Protein AF-0000000080018444 (afdb_homodimer)

Organism: NCBI:txid2019572

Radius of gyration: 19.91 Å; Cα contacts (8 Å, |Δi|>4): 421; chains: 2; bounding box: 46×52×45 Å

Sequence (368 aa):
MPLETLAFLSTLEQRVGLTDEDKATLKSQADWGLQVAPEMADHFYAYLGRDAEMSAILHDGNGRIHRLRETFIQWFHEMFTGMDDWGQAYADRRWKIGLVHVRIGIGPQHVVPAMATVIHEVEKRIQVDGQNQALKEALSRICMIDLAFIEQAYVEVSSDAVLRETGWTQGLFRRLIATGARSMMPLETLAFLSTLEQRVGLTDEDKATLKSQADWGLQVAPEMADHFYAYLGRDAEMSAILHDGNGRIHRLRETFIQWFHEMFTGMDDWGQAYADRRWKIGLVHVRIGIGPQHVVPAMATVIHEVEKRIQVDGQNQALKEALSRICMIDLAFIEQAYVEVSSDAVLRETGWTQGLFRRLIATGARSM

Secondary structure (DSSP, 8-state):
----HHHHHHHHHHHHT--HHHHHHHHHTHHHHHHHHHHHHHHHHHHHHHSHHHHHHHTSSTTHHHHHHHHHHHHHHHHHHHHHHTSHHHHHHHHHHHHHHHHHT--HHHHHHHHHHHHHHHHHHHHHHT--HHHHHHHHHHHHHHHHHHHHHHHHHHHHHHHHHH---HHHHHHHHHHHHHH-/----HHHHHHHHHHHHT--HHHHHHHHHTHHHHHHHHHHHHHHHHHHHHHSHHHHHHHTSSTTHHHHHHHHHHHHHHHHHHHHHHTSHHHHHHHHHHHHHHHHHT--HHHHHHHHHHHHHHHHHHHHHHT--HHHHHHHHHHHHHHHHHHHHHHHHHHHHHHHHHH---HHHHHHHHHHHHHH-

pLDDT: mean 93.71, std 7.76, range [51.78, 98.75]

Nearest PDB structures (foldseek):
  8h17-assembly1_A  TM=9.914E-01  e=5.898E-16  Thermosynechococcus vestitus BP-1
  1cqx-assembly1_A  TM=7.475E-01  e=1.022E-02  Cupriavidus necator
  3ozu-assembly1_A  TM=7.491E-01  e=1.179E-02  Cupriavidus necator H16
  3tm9-assembly1_A-2  TM=7.451E-01  e=1.646E-02  Vitreoscilla stercoraria
  4g1b-assembly2_B  TM=7.115E-01  e=1.360E-02  Saccharomyces cerevisiae YJM789

Foldseek 3Di:
DPPQLQVLLVVLCVVLVQDPVLLVLLQVCLVVQLVCQLVLLVQLVVVLCVDPVSVCVQPPDPPSSVVVSVVSSVVRSCLSNCVVSVGRVSSVVLLVVLLVCLVVVPAPVRLVVSLVSSLVVVVVVCVVVVHDPSNSSSSVSSSVSSVCSNHVSNVVVVLVVCCVVPVDDSVVVVVVVVVVVVVD/DPDQLQVLLVVLCVVLVQDPVLLVLLQVCLVVQLVCQLVLLVQLVVVLCVDPVSVCVQPPDPPSSVVVSVVSSVVRSCLSNCVVSVGRVSSVVLLVVLLVCLVSVPAPVRLVVSLVSSLVVVVVVCVVVVHDPSNSSSSVSSSVSSVCSNHVSNVVVVQVVCCVVPVDDSVVVVVVVVVVVVVD

Solvent-accessible surface area (backbone atoms only — not comparable to full-atom values): 18916 Å² total; per-residue (Å²): 129,79,80,56,41,47,62,50,47,53,51,42,30,64,60,49,62,59,44,72,66,34,49,50,46,30,43,74,41,31,66,60,44,51,67,45,21,62,59,52,36,52,53,49,52,52,55,40,53,72,34,71,73,50,31,52,60,51,59,64,51,89,66,42,54,61,57,48,43,52,50,44,30,51,55,55,31,36,70,21,55,23,81,59,72,65,30,59,68,36,25,46,50,45,44,50,53,8,29,53,32,45,41,72,65,59,48,38,75,54,49,43,30,50,51,51,50,51,53,50,54,51,47,52,50,35,60,74,70,64,55,56,70,66,47,51,52,35,49,50,38,54,49,45,46,51,49,23,35,33,52,35,31,46,56,51,29,46,51,51,30,49,30,69,72,68,66,52,51,68,68,56,52,50,53,44,33,23,51,32,29,72,73,103,128,82,80,56,41,46,64,51,47,50,51,41,30,62,62,51,61,58,44,73,65,35,50,50,46,31,43,74,40,30,67,61,42,50,68,47,23,62,58,52,36,52,55,48,51,52,53,40,55,74,34,72,71,49,30,54,61,53,59,65,52,89,66,44,55,61,55,48,42,53,49,44,31,51,54,57,30,37,71,23,56,22,81,60,70,64,31,59,68,35,26,47,50,44,45,51,54,9,30,52,32,46,40,73,66,58,47,39,75,54,50,43,30,50,50,52,50,49,52,50,55,50,46,52,50,34,59,76,72,65,52,58,71,66,47,49,53,36,51,51,37,54,49,43,47,51,49,22,36,34,53,34,31,46,56,52,30,46,49,51,30,49,30,71,74,67,68,53,51,70,68,56,52,50,51,44,32,23,51,31,30,71,72,103

InterPro domains:
  IPR009050 Globin-like superfamily [SSF46458] (14-148)
  IPR012292 Globin/Protoglobin [G3DSA:1.10.490.10] (9-162)
  IPR044398 Globin-sensor domain [PF11563] (14-156)

Structure (mmCIF, N/CA/C/O backbone):
data_AF-0000000080018444-model_v1
#
loop_
_entity.id
_entity.type
_entity.pdbx_description
1 polymer 'Globin-sensor domain-containing protein'
#
loop_
_atom_site.group_PDB
_atom_site.id
_atom_site.type_symbol
_atom_site.label_atom_id
_atom_site.label_alt_id
_atom_site.label_comp_id
_atom_site.label_asym_id
_atom_site.label_entity_id
_atom_site.label_seq_id
_atom_site.pdbx_PDB_ins_code
_atom_site.Cartn_x
_atom_site.Cartn_y
_atom_site.Cartn_z
_atom_site.occupancy
_atom_site.B_iso_or_equiv
_atom_site.auth_seq_id
_atom_site.auth_comp_id
_atom_site.auth_asym_id
_atom_site.auth_atom_id
_atom_site.pdbx_PDB_model_num
ATOM 1 N N . MET A 1 1 ? -4.16 23 -3.443 1 51.78 1 MET A N 1
ATOM 2 C CA . MET A 1 1 ? -5.5 22.672 -3.932 1 51.78 1 MET A CA 1
ATOM 3 C C . MET A 1 1 ? -5.906 21.266 -3.5 1 51.78 1 MET A C 1
ATOM 5 O O . MET A 1 1 ? -5.066 20.359 -3.428 1 51.78 1 MET A O 1
ATOM 9 N N . PRO A 1 2 ? -7.094 21.156 -3.018 1 66.31 2 PRO A N 1
ATOM 10 C CA . PRO A 1 2 ? -7.613 19.844 -2.637 1 66.31 2 PRO A CA 1
ATOM 11 C C . PRO A 1 2 ? -7.531 18.828 -3.771 1 66.31 2 PRO A C 1
ATOM 13 O O . PRO A 1 2 ? -7.648 19.188 -4.945 1 66.31 2 PRO A O 1
ATOM 16 N N . LEU A 1 3 ? -6.969 17.75 -3.467 1 80.94 3 LEU A N 1
ATOM 17 C CA . LEU A 1 3 ? -6.906 16.672 -4.449 1 80.94 3 LEU A CA 1
ATOM 18 C C . LEU A 1 3 ? -8.281 16.422 -5.07 1 80.94 3 LEU A C 1
ATOM 20 O O . LEU A 1 3 ? -9.266 16.25 -4.348 1 80.94 3 LEU A O 1
ATOM 24 N N . GLU A 1 4 ? -8.367 16.656 -6.422 1 95.06 4 GLU A N 1
ATOM 25 C CA . GLU A 1 4 ? -9.562 16.234 -7.145 1 95.06 4 GLU A CA 1
ATOM 26 C C . GLU A 1 4 ? -9.625 14.719 -7.266 1 95.06 4 GLU A C 1
ATOM 28 O O . GLU A 1 4 ? -9.008 14.133 -8.156 1 95.06 4 GLU A O 1
ATOM 33 N N . THR A 1 5 ? -10.484 14.141 -6.488 1 97.75 5 THR A N 1
ATOM 34 C CA . THR A 1 5 ? -10.422 12.703 -6.25 1 97.75 5 THR A CA 1
ATOM 35 C C . THR A 1 5 ? -10.766 11.93 -7.52 1 97.75 5 THR A C 1
ATOM 37 O O . THR A 1 5 ? -10.156 10.898 -7.812 1 97.75 5 THR A O 1
ATOM 40 N N . LEU A 1 6 ? -11.789 12.391 -8.281 1 98.31 6 LEU A N 1
ATOM 41 C CA . LEU A 1 6 ? -12.172 11.688 -9.5 1 98.31 6 LEU A CA 1
ATOM 42 C C . LEU A 1 6 ? -11.062 11.766 -10.547 1 98.31 6 LEU A C 1
ATOM 44 O O . LEU A 1 6 ? -10.797 10.789 -11.25 1 98.31 6 LEU A O 1
ATOM 48 N N . ALA A 1 7 ? -10.445 12.93 -10.695 1 97.75 7 ALA A N 1
ATOM 49 C CA . ALA A 1 7 ? -9.328 13.086 -11.617 1 97.75 7 ALA A CA 1
ATOM 50 C C . ALA A 1 7 ? -8.156 12.203 -11.211 1 97.75 7 ALA A C 1
ATOM 52 O O . ALA A 1 7 ? -7.461 11.641 -12.062 1 97.75 7 ALA A O 1
ATOM 53 N N . PHE A 1 8 ? -7.941 12.102 -9.898 1 98 8 PHE A N 1
ATOM 54 C CA . PHE A 1 8 ? -6.883 11.25 -9.375 1 98 8 PHE A CA 1
ATOM 55 C C . PHE A 1 8 ? -7.156 9.789 -9.688 1 98 8 PHE A C 1
ATOM 57 O O . PHE A 1 8 ? -6.262 9.062 -10.125 1 98 8 PHE A O 1
ATOM 64 N N . LEU A 1 9 ? -8.367 9.391 -9.461 1 98.62 9 LEU A N 1
ATOM 65 C CA . LEU A 1 9 ? -8.766 8.023 -9.773 1 98.62 9 LEU A CA 1
ATOM 66 C C . LEU A 1 9 ? -8.539 7.727 -11.258 1 98.62 9 LEU A C 1
ATOM 68 O O . LEU A 1 9 ? -8 6.672 -11.602 1 98.62 9 LEU A O 1
ATOM 72 N N . SER A 1 10 ? -8.961 8.641 -12.109 1 97.88 10 SER A N 1
ATOM 73 C CA . SER A 1 10 ? -8.797 8.469 -13.547 1 97.88 10 SER A CA 1
ATOM 74 C C . SER A 1 10 ? -7.328 8.336 -13.93 1 97.88 10 SER A C 1
ATOM 76 O O . SER A 1 10 ? -6.969 7.504 -14.758 1 97.88 10 SER A O 1
ATOM 78 N N . THR A 1 11 ? -6.531 9.133 -13.312 1 97.19 11 THR A N 1
ATOM 79 C CA . THR A 1 11 ? -5.094 9.07 -13.547 1 97.19 11 THR A CA 1
ATOM 80 C C . THR A 1 11 ? -4.535 7.707 -13.141 1 97.19 11 THR A C 1
ATOM 82 O O . THR A 1 11 ? -3.754 7.102 -13.883 1 97.19 11 THR A O 1
ATOM 85 N N . LEU A 1 12 ? -4.922 7.242 -12.047 1 98.12 12 LEU A N 1
ATOM 86 C CA . LEU A 1 12 ? -4.438 5.957 -11.555 1 98.12 12 LEU A CA 1
ATOM 87 C C . LEU A 1 12 ? -4.93 4.812 -12.43 1 98.12 12 LEU A C 1
ATOM 89 O O . LEU A 1 12 ? -4.203 3.842 -12.656 1 98.12 12 LEU A O 1
ATOM 93 N N . GLU A 1 13 ? -6.254 4.891 -12.82 1 98.25 13 GLU A N 1
ATOM 94 C CA . GLU A 1 13 ? -6.785 3.867 -13.719 1 98.25 13 GLU A CA 1
ATOM 95 C C . GLU A 1 13 ? -5.941 3.75 -14.984 1 98.25 13 GLU A C 1
ATOM 97 O O . GLU A 1 13 ? -5.66 2.643 -15.445 1 98.25 13 GLU A O 1
ATOM 102 N N . GLN A 1 14 ? -5.566 4.871 -15.516 1 96.94 14 GLN A N 1
ATOM 103 C CA . GLN A 1 14 ? -4.727 4.887 -16.703 1 96.94 14 GLN A CA 1
ATOM 104 C C . GLN A 1 14 ? -3.346 4.309 -16.422 1 96.94 14 GLN A C 1
ATOM 106 O O . GLN A 1 14 ? -2.814 3.531 -17.219 1 96.94 14 GLN A O 1
ATOM 111 N N . ARG A 1 15 ? -2.811 4.598 -15.305 1 97.38 15 ARG A N 1
ATOM 112 C CA . ARG A 1 15 ? -1.443 4.195 -14.984 1 97.38 15 ARG A CA 1
ATOM 113 C C . ARG A 1 15 ? -1.37 2.707 -14.664 1 97.38 15 ARG A C 1
ATOM 115 O O . ARG A 1 15 ? -0.434 2.021 -15.078 1 97.38 15 ARG A O 1
ATOM 122 N N . VAL A 1 16 ? -2.332 2.238 -13.977 1 97.25 16 VAL A N 1
ATOM 123 C CA . VAL A 1 16 ? -2.273 0.83 -13.602 1 97.25 16 VAL A CA 1
ATOM 124 C C . VAL A 1 16 ? -2.826 -0.031 -14.734 1 97.25 16 VAL A C 1
ATOM 126 O O . VAL A 1 16 ? -2.611 -1.245 -14.758 1 97.25 16 VAL A O 1
ATOM 129 N N . GLY A 1 17 ? -3.623 0.586 -15.617 1 96.56 17 GLY A N 1
ATOM 130 C CA . GLY A 1 17 ? -4.219 -0.129 -16.734 1 96.56 17 GLY A CA 1
ATOM 131 C C . GLY A 1 17 ? -5.539 -0.793 -16.375 1 96.56 17 GLY A C 1
ATOM 132 O O . GLY A 1 17 ? -5.812 -1.912 -16.812 1 96.56 17 GLY A O 1
ATOM 133 N N . LEU A 1 18 ? -6.297 -0.21 -15.516 1 98 18 LEU A N 1
ATOM 134 C CA . LEU A 1 18 ? -7.641 -0.708 -15.25 1 98 18 LEU A CA 1
ATOM 135 C C . LEU A 1 18 ? -8.602 -0.294 -16.359 1 98 18 LEU A C 1
ATOM 137 O O . LEU A 1 18 ? -8.969 0.878 -16.469 1 98 18 LEU A O 1
ATOM 141 N N . THR A 1 19 ? -9.086 -1.179 -17.125 1 97.88 19 THR A N 1
ATOM 142 C CA . THR A 1 19 ? -9.891 -0.907 -18.297 1 97.88 19 THR A CA 1
ATOM 143 C C . THR A 1 19 ? -11.375 -1.147 -18.016 1 97.88 19 THR A C 1
ATOM 145 O O . THR A 1 19 ? -11.727 -1.646 -16.938 1 97.88 19 THR A O 1
ATOM 148 N N . ASP A 1 20 ? -12.18 -0.75 -19 1 98.06 20 ASP A N 1
ATOM 149 C CA . ASP A 1 20 ? -13.609 -1.034 -18.906 1 98.06 20 ASP A CA 1
ATOM 150 C C . ASP A 1 20 ? -13.867 -2.539 -18.875 1 98.06 20 ASP A C 1
ATOM 152 O O . ASP A 1 20 ? -14.805 -3.004 -18.234 1 98.06 20 ASP A O 1
ATOM 156 N N . GLU A 1 21 ? -13.047 -3.289 -19.531 1 98.19 21 GLU A N 1
ATOM 157 C CA . GLU A 1 21 ? -13.156 -4.746 -19.5 1 98.19 21 GLU A CA 1
ATOM 158 C C . GLU A 1 21 ? -12.859 -5.297 -18.109 1 98.19 21 GLU A C 1
ATOM 160 O O . GLU A 1 21 ? -13.516 -6.234 -17.656 1 98.19 21 GLU A O 1
ATOM 165 N N . ASP A 1 22 ? -11.859 -4.695 -17.453 1 98.31 22 ASP A N 1
ATOM 166 C CA . ASP A 1 22 ? -11.555 -5.074 -16.078 1 98.31 22 ASP A CA 1
ATOM 167 C C . ASP A 1 22 ? -12.742 -4.801 -15.156 1 98.31 22 ASP A C 1
ATOM 169 O O . ASP A 1 22 ? -13.102 -5.645 -14.328 1 98.31 22 ASP A O 1
ATOM 173 N N . LYS A 1 23 ? -13.289 -3.678 -15.336 1 98.56 23 LYS A N 1
ATOM 174 C CA . LYS A 1 23 ? -14.43 -3.281 -14.516 1 98.56 23 LYS A CA 1
ATOM 175 C C . LYS A 1 23 ? -15.617 -4.211 -14.742 1 98.56 23 LYS A C 1
ATOM 177 O O . LYS A 1 23 ? -16.312 -4.574 -13.789 1 98.56 23 LYS A O 1
ATOM 182 N N . ALA A 1 24 ? -15.812 -4.527 -15.992 1 98.44 24 ALA A N 1
ATOM 183 C CA . ALA A 1 24 ? -16.891 -5.461 -16.312 1 98.44 24 ALA A CA 1
ATOM 184 C C . ALA A 1 24 ? -16.641 -6.82 -15.664 1 98.44 24 ALA A C 1
ATOM 186 O O . ALA A 1 24 ? -17.578 -7.461 -15.188 1 98.44 24 ALA A O 1
ATOM 187 N N . THR A 1 25 ? -15.43 -7.27 -15.703 1 98.5 25 THR A N 1
ATOM 188 C CA . THR A 1 25 ? -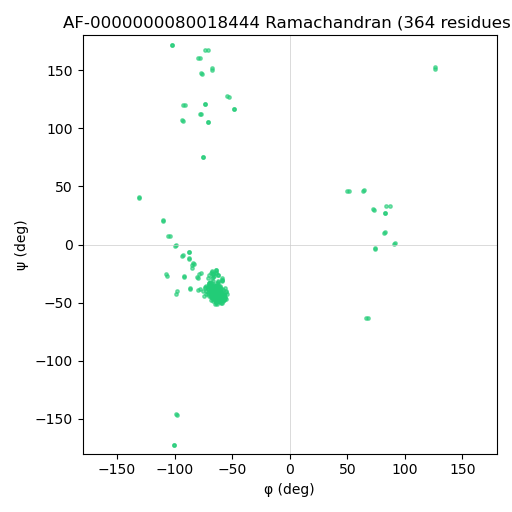15.062 -8.531 -15.07 1 98.5 25 THR A CA 1
ATOM 189 C C . THR A 1 25 ? -15.328 -8.477 -13.57 1 98.5 25 THR A C 1
ATOM 191 O O . THR A 1 25 ? -15.898 -9.414 -13.008 1 98.5 25 THR A O 1
ATOM 194 N N 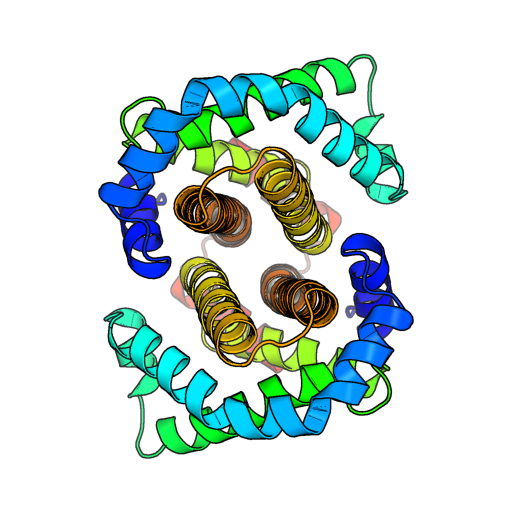. LEU A 1 26 ? -14.914 -7.422 -12.93 1 98.56 26 LEU A N 1
ATOM 195 C CA . LEU A 1 26 ? -15.164 -7.254 -11.508 1 98.56 26 LEU A CA 1
ATOM 196 C C . LEU A 1 26 ? -16.656 -7.301 -11.203 1 98.56 26 LEU A C 1
ATOM 198 O O . LEU A 1 26 ? -17.094 -8.047 -10.336 1 98.56 26 LEU A O 1
ATOM 202 N N . LYS A 1 27 ? -17.406 -6.551 -11.945 1 98.31 27 LYS A N 1
ATOM 203 C CA . LYS A 1 27 ? -18.844 -6.496 -11.727 1 98.31 27 LYS A CA 1
ATOM 204 C C . LYS A 1 27 ? -19.484 -7.875 -11.891 1 98.31 27 LYS A C 1
ATOM 206 O O . LYS A 1 27 ? -20.391 -8.242 -11.141 1 98.31 27 LYS A O 1
ATOM 211 N N . SER A 1 28 ? -19.062 -8.523 -12.875 1 98.19 28 SER A N 1
ATOM 212 C CA . SER A 1 28 ? -19.641 -9.836 -13.172 1 98.19 28 SER A CA 1
ATOM 213 C C . SER A 1 28 ? -19.359 -10.828 -12.039 1 98.19 28 SER A C 1
ATOM 215 O O . SER A 1 28 ? -20.047 -11.844 -11.914 1 98.19 28 SER A O 1
ATOM 217 N N . GLN A 1 29 ? -18.328 -10.555 -11.234 1 98.25 29 GLN A N 1
ATOM 218 C CA . GLN A 1 29 ? -17.953 -11.461 -10.156 1 98.25 29 GLN A CA 1
ATOM 219 C C . GLN A 1 29 ? -18.266 -10.852 -8.797 1 98.25 29 GLN A C 1
ATOM 221 O O . GLN A 1 29 ? -17.656 -11.219 -7.793 1 98.25 29 GLN A O 1
ATOM 226 N N . ALA A 1 30 ? -19.172 -9.859 -8.742 1 98.06 30 ALA A N 1
ATOM 227 C CA . ALA A 1 30 ? -19.5 -9.156 -7.508 1 98.06 30 ALA A CA 1
ATOM 228 C C . ALA A 1 30 ? -20.078 -10.109 -6.469 1 98.06 30 ALA A C 1
ATOM 230 O O . ALA A 1 30 ? -19.812 -9.969 -5.273 1 98.06 30 ALA A O 1
ATOM 231 N N . ASP A 1 31 ? -20.891 -11.062 -6.898 1 98.25 31 ASP A N 1
ATOM 232 C CA . ASP A 1 31 ? -21.484 -12.008 -5.965 1 98.25 31 ASP A CA 1
ATOM 233 C C . ASP A 1 31 ? -20.422 -12.906 -5.34 1 98.25 31 ASP A C 1
ATOM 235 O O . ASP A 1 31 ? -20.469 -13.188 -4.141 1 98.25 31 ASP A O 1
ATOM 239 N N . TRP A 1 32 ? -19.531 -13.359 -6.125 1 98.31 32 TRP A N 1
ATOM 240 C CA . TRP A 1 32 ? -18.406 -14.141 -5.613 1 98.31 32 TRP A CA 1
ATOM 241 C C . TRP A 1 32 ? -17.578 -13.328 -4.629 1 98.31 32 TRP A C 1
ATOM 243 O O . TRP A 1 32 ? -17.188 -13.828 -3.576 1 98.31 32 TRP A O 1
ATOM 253 N N . GLY A 1 33 ? -17.312 -12.094 -4.988 1 98.06 33 GLY A N 1
ATOM 254 C CA . GLY A 1 33 ? -16.578 -11.195 -4.105 1 98.06 33 GLY A CA 1
ATOM 255 C C . GLY A 1 33 ? -17.234 -11.039 -2.744 1 98.06 33 GLY A C 1
ATOM 256 O O . GLY A 1 33 ? -16.547 -11.039 -1.72 1 98.06 33 GLY A O 1
ATOM 257 N N . LEU A 1 34 ? -18.5 -10.867 -2.844 1 98.12 34 LEU A N 1
ATOM 258 C CA . LEU A 1 34 ? -19.25 -10.711 -1.598 1 98.12 34 LEU A CA 1
ATOM 259 C C . LEU A 1 34 ? -19.188 -11.992 -0.771 1 98.12 34 LEU A C 1
ATOM 261 O O . LEU A 1 34 ? -19.062 -11.945 0.454 1 98.12 34 LEU A O 1
ATOM 265 N N . GLN A 1 35 ? -19.25 -13.07 -1.385 1 97.94 35 GLN A N 1
ATOM 266 C CA . GLN A 1 35 ? -19.25 -14.367 -0.724 1 97.94 35 GLN A CA 1
ATOM 267 C C . GLN A 1 35 ? -17.922 -14.617 -0.022 1 97.94 35 GLN A C 1
ATOM 269 O O . GLN A 1 35 ? -17.891 -15.172 1.077 1 97.94 35 GLN A O 1
ATOM 274 N N . VAL A 1 36 ? -16.859 -14.227 -0.588 1 98 36 VAL A N 1
ATOM 275 C CA . VAL A 1 36 ? -15.547 -14.594 -0.055 1 98 36 VAL A CA 1
ATOM 276 C C . VAL A 1 36 ? -15.047 -13.492 0.874 1 98 36 VAL A C 1
ATOM 278 O O . VAL A 1 36 ? -14.078 -13.688 1.617 1 98 36 VAL A O 1
ATOM 281 N N . ALA A 1 37 ? -15.695 -12.352 0.912 1 98.06 37 ALA A N 1
ATOM 282 C CA . ALA A 1 37 ? -15.234 -11.172 1.639 1 98.06 37 ALA A CA 1
ATOM 283 C C . ALA A 1 37 ? -15.023 -11.484 3.115 1 98.06 37 ALA A C 1
ATOM 285 O O . ALA A 1 37 ? -14.023 -11.062 3.709 1 98.06 37 ALA A O 1
ATOM 286 N N . PRO A 1 38 ? -15.953 -12.211 3.809 1 97.62 38 PRO A N 1
ATOM 287 C CA . PRO A 1 38 ? -15.727 -12.547 5.215 1 97.62 38 PRO A CA 1
ATOM 288 C C . PRO A 1 38 ? -14.445 -13.352 5.43 1 97.62 38 PRO A C 1
ATOM 290 O O . PRO A 1 38 ? -13.711 -13.109 6.391 1 97.62 38 PRO A O 1
ATOM 293 N N . GLU A 1 39 ? -14.188 -14.266 4.562 1 98 39 GLU A N 1
ATOM 294 C CA . GLU A 1 39 ? -12.961 -15.055 4.652 1 98 39 GLU A CA 1
ATOM 295 C C . GLU A 1 39 ? -11.727 -14.18 4.461 1 98 39 GLU A C 1
ATOM 297 O O . GLU A 1 39 ? -10.719 -14.359 5.152 1 98 39 GLU A O 1
ATOM 302 N N . MET A 1 40 ? -11.789 -13.258 3.498 1 97.69 40 MET A N 1
ATOM 303 C CA . MET A 1 40 ? -10.695 -12.312 3.283 1 97.69 40 MET A CA 1
ATOM 304 C C . MET A 1 40 ? -10.477 -11.453 4.523 1 97.69 40 MET A C 1
ATOM 306 O O . MET A 1 40 ? -9.328 -11.18 4.891 1 97.69 40 MET A O 1
ATOM 310 N N . ALA A 1 41 ? -11.57 -11.023 5.164 1 97 41 ALA A N 1
ATOM 311 C CA . ALA A 1 41 ? -11.477 -10.258 6.402 1 97 41 ALA A CA 1
ATOM 312 C C . ALA A 1 41 ? -10.781 -11.07 7.496 1 97 41 ALA A C 1
ATOM 314 O O . ALA A 1 41 ? -9.953 -10.539 8.234 1 97 41 ALA A O 1
ATOM 315 N N . ASP A 1 42 ? -11.109 -12.367 7.562 1 96.44 42 ASP A N 1
ATOM 316 C CA . ASP A 1 42 ? -10.492 -13.234 8.555 1 96.44 42 ASP A CA 1
ATOM 317 C C . ASP A 1 42 ? -8.977 -13.32 8.344 1 96.44 42 ASP A C 1
ATOM 319 O O . ASP A 1 42 ? -8.203 -13.219 9.297 1 96.44 42 ASP A O 1
ATOM 323 N N . HIS A 1 43 ? -8.609 -13.5 7.137 1 96.69 43 HIS A N 1
ATOM 324 C CA . HIS A 1 43 ? -7.188 -13.555 6.82 1 96.69 43 HIS A CA 1
ATOM 325 C C . HIS A 1 43 ? -6.496 -12.242 7.152 1 96.69 43 HIS A C 1
ATOM 327 O O . HIS A 1 43 ? -5.398 -12.234 7.715 1 96.69 43 HIS A O 1
ATOM 333 N N . PHE A 1 44 ? -7.121 -11.188 6.855 1 96.56 44 PHE A N 1
ATOM 334 C CA . PHE A 1 44 ? -6.562 -9.859 7.059 1 96.56 44 PHE A CA 1
ATOM 335 C C . PHE A 1 44 ? -6.359 -9.578 8.547 1 96.56 44 PHE A C 1
ATOM 337 O O . PHE A 1 44 ? -5.273 -9.18 8.961 1 96.56 44 PHE A O 1
ATOM 344 N N . TYR A 1 45 ? -7.367 -9.797 9.289 1 93.94 45 TYR A N 1
ATOM 345 C CA . TYR A 1 45 ? -7.289 -9.422 10.695 1 93.94 45 TYR A CA 1
ATOM 346 C C . TYR A 1 45 ? -6.469 -10.438 11.492 1 93.94 45 TYR A C 1
ATOM 348 O O . TYR A 1 45 ? -5.867 -10.094 12.508 1 93.94 45 TYR A O 1
ATOM 356 N N . ALA A 1 46 ? -6.375 -11.656 11.023 1 94.19 46 ALA A N 1
ATOM 357 C CA . ALA A 1 46 ? -5.406 -12.594 11.586 1 94.19 46 ALA A CA 1
ATOM 358 C C . ALA A 1 46 ? -3.979 -12.117 11.336 1 94.19 46 ALA A C 1
ATOM 360 O O . ALA A 1 46 ? -3.131 -12.195 12.227 1 94.19 46 ALA A O 1
ATOM 361 N N . TYR A 1 47 ? -3.807 -11.672 10.188 1 95.25 47 TYR A N 1
ATOM 362 C CA . TYR A 1 47 ? -2.51 -11.109 9.82 1 95.25 47 TYR A CA 1
ATOM 363 C C . TYR A 1 47 ? -2.156 -9.93 10.719 1 95.25 47 TYR A C 1
ATOM 365 O O . TYR A 1 47 ? -1.048 -9.859 11.25 1 95.25 47 TYR A O 1
ATOM 373 N N . LEU A 1 48 ? -3.09 -8.992 10.867 1 93.69 48 LEU A N 1
ATOM 374 C CA . LEU A 1 48 ? -2.842 -7.82 11.695 1 93.69 48 LEU A CA 1
ATOM 375 C C . LEU A 1 48 ? -2.611 -8.219 13.148 1 93.69 48 LEU A C 1
ATOM 377 O O . LEU A 1 48 ? -1.807 -7.602 13.852 1 93.69 48 LEU A O 1
ATOM 381 N N . GLY A 1 49 ? -3.252 -9.234 13.562 1 91.44 49 GLY A N 1
ATOM 382 C CA . GLY A 1 49 ? -3.156 -9.711 14.938 1 91.44 49 GLY A CA 1
ATOM 383 C C . GLY A 1 49 ? -1.786 -10.266 15.281 1 91.44 49 GLY A C 1
ATOM 384 O O . GLY A 1 49 ? -1.37 -10.227 16.438 1 91.44 49 GLY A O 1
ATOM 385 N N . ARG A 1 50 ? -1.064 -10.688 14.297 1 91.75 50 ARG A N 1
ATOM 386 C CA . ARG A 1 50 ? 0.246 -11.289 14.516 1 91.75 50 ARG A CA 1
ATOM 387 C C . ARG A 1 50 ? 1.324 -10.227 14.656 1 91.75 50 ARG A C 1
ATOM 389 O O . ARG A 1 50 ? 2.432 -10.508 15.117 1 91.75 50 ARG A O 1
ATOM 396 N N . ASP A 1 51 ? 0.967 -9.062 14.227 1 91.44 51 ASP A N 1
ATOM 397 C CA . ASP A 1 51 ? 1.863 -7.918 14.367 1 91.44 51 ASP A CA 1
ATOM 398 C C . ASP A 1 51 ? 1.613 -7.18 15.68 1 91.44 51 ASP A C 1
ATOM 400 O O . ASP A 1 51 ? 0.517 -6.668 15.906 1 91.44 51 ASP A O 1
ATOM 404 N N . ALA A 1 52 ? 2.598 -7.074 16.547 1 87.81 52 ALA A N 1
ATOM 405 C CA . ALA A 1 52 ? 2.426 -6.52 17.875 1 87.81 52 ALA A CA 1
ATOM 406 C C . ALA A 1 52 ? 1.89 -5.094 17.812 1 87.81 52 ALA A C 1
ATOM 408 O O . ALA A 1 52 ? 0.989 -4.73 18.578 1 87.81 52 ALA A O 1
ATOM 409 N N . GLU A 1 53 ? 2.455 -4.285 16.953 1 87.94 53 GLU A N 1
ATOM 410 C CA . GLU A 1 53 ? 2.029 -2.895 16.828 1 87.94 53 GLU A CA 1
ATOM 411 C C . GLU A 1 53 ? 0.589 -2.801 16.328 1 87.94 53 GLU A C 1
ATOM 413 O O . GLU A 1 53 ? -0.199 -2.006 16.844 1 87.94 53 GLU A O 1
ATOM 418 N N . MET A 1 54 ? 0.24 -3.572 15.367 1 89 54 MET A N 1
ATOM 419 C CA . MET A 1 54 ? -1.095 -3.521 14.773 1 89 54 MET A CA 1
ATOM 420 C C . MET A 1 54 ? -2.133 -4.117 15.719 1 89 54 MET A C 1
ATOM 422 O O . MET A 1 54 ? -3.27 -3.643 15.781 1 89 54 MET A O 1
ATOM 426 N N . SER A 1 55 ? -1.681 -5.125 16.391 1 86.94 55 SER A N 1
ATOM 427 C CA . SER A 1 55 ? -2.576 -5.742 17.359 1 86.94 55 SER A CA 1
ATOM 428 C C . SER A 1 55 ? -2.994 -4.746 18.438 1 86.94 55 SER A C 1
ATOM 430 O O . SER A 1 55 ? -4.145 -4.746 18.875 1 86.94 55 SER A O 1
ATOM 432 N N . ALA A 1 56 ? -2.125 -3.922 18.797 1 84.12 56 ALA A N 1
ATOM 433 C CA . ALA A 1 56 ? -2.404 -2.916 19.828 1 84.12 56 ALA A CA 1
ATOM 434 C C . ALA A 1 56 ? -3.416 -1.89 19.328 1 84.12 56 ALA A C 1
ATOM 436 O O . ALA A 1 56 ? -4.273 -1.43 20.078 1 84.12 56 ALA A O 1
ATOM 437 N N . ILE A 1 57 ? -3.324 -1.604 18.078 1 79.81 57 ILE A N 1
ATOM 438 C CA . ILE A 1 57 ? -4.223 -0.632 17.469 1 79.81 57 ILE A CA 1
ATOM 439 C C . ILE A 1 57 ? -5.613 -1.241 17.312 1 79.81 57 ILE A C 1
ATOM 441 O O . ILE A 1 57 ? -6.621 -0.56 17.5 1 79.81 57 ILE A O 1
ATOM 445 N N . LEU A 1 58 ? -5.695 -2.441 17.016 1 80.56 58 LEU A N 1
ATOM 446 C CA . LEU A 1 58 ? -6.957 -3.141 16.797 1 80.56 58 LEU A CA 1
ATOM 447 C C . LEU A 1 58 ? -7.707 -3.326 18.109 1 80.56 58 LEU A C 1
ATOM 449 O O . LEU A 1 58 ? -8.938 -3.348 18.125 1 80.56 58 LEU A O 1
ATOM 453 N N . HIS A 1 59 ? -6.973 -3.408 19.109 1 76.69 59 HIS A N 1
ATOM 454 C CA . HIS A 1 59 ? -7.617 -3.756 20.375 1 76.69 59 HIS A CA 1
ATOM 455 C C . HIS A 1 59 ? -7.758 -2.535 21.281 1 76.69 59 HIS A C 1
ATOM 457 O O . HIS A 1 59 ? -8.125 -2.66 22.453 1 76.69 59 HIS A O 1
ATOM 463 N N . ASP A 1 60 ? -7.41 -1.52 20.625 1 66.81 60 ASP A N 1
ATOM 464 C CA . ASP A 1 60 ? -7.625 -0.299 21.406 1 66.81 60 ASP A CA 1
ATOM 465 C C . ASP A 1 60 ? -9.109 0.068 21.453 1 66.81 60 ASP A C 1
ATOM 467 O O . ASP A 1 60 ? -9.656 0.574 20.469 1 66.81 60 ASP A O 1
ATOM 471 N N . GLY A 1 61 ? -9.852 -0.628 22.219 1 60.53 61 GLY A N 1
ATOM 472 C CA . GLY A 1 61 ? -11.242 -0.344 22.5 1 60.53 61 GLY A CA 1
ATOM 473 C C . GLY A 1 61 ? -12.164 -1.52 22.234 1 60.53 61 GLY A C 1
ATOM 474 O O . GLY A 1 61 ? -11.875 -2.348 21.359 1 60.53 61 GLY A O 1
ATOM 475 N N . ASN A 1 62 ? -13.164 -1.606 22.891 1 56.69 62 ASN A N 1
ATOM 476 C CA . ASN A 1 62 ? -14.148 -2.686 22.891 1 56.69 62 ASN A CA 1
ATOM 477 C C . ASN A 1 62 ? -15.016 -2.654 21.641 1 56.69 62 ASN A C 1
ATOM 479 O O . ASN A 1 62 ? -15.602 -1.621 21.312 1 56.69 62 ASN A O 1
ATOM 483 N N . GLY A 1 63 ? -14.992 -3.752 20.875 1 60.16 63 GLY A N 1
ATOM 484 C CA . GLY A 1 63 ? -15.922 -3.895 19.766 1 60.16 63 GLY A CA 1
ATOM 485 C C . GLY A 1 63 ? -15.367 -3.369 18.453 1 60.16 63 GLY A C 1
ATOM 486 O O . GLY A 1 63 ? -15.992 -3.516 17.406 1 60.16 63 GLY A O 1
ATOM 487 N N . ARG A 1 64 ? -14.281 -2.955 18.547 1 75.31 64 ARG A N 1
ATOM 488 C CA . ARG A 1 64 ? -13.648 -2.299 17.406 1 75.31 64 ARG A CA 1
ATOM 489 C C . ARG A 1 64 ? -13.367 -3.295 16.281 1 75.31 64 ARG A C 1
ATOM 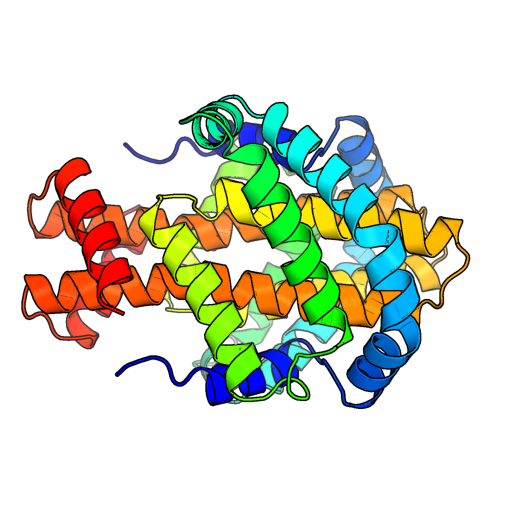491 O O . ARG A 1 64 ? -13.594 -2.994 15.109 1 75.31 64 ARG A O 1
ATOM 498 N N . ILE A 1 65 ? -13.25 -4.449 16.625 1 78.31 65 ILE A N 1
ATOM 499 C CA . ILE A 1 65 ? -12.852 -5.438 15.625 1 78.31 65 ILE A CA 1
ATOM 500 C C . ILE A 1 65 ? -14.055 -5.84 14.781 1 78.31 65 ILE A C 1
ATOM 502 O O . ILE A 1 65 ? -13.922 -6.078 13.578 1 78.31 65 ILE A O 1
ATOM 506 N N . HIS A 1 66 ? -15.125 -5.953 15.43 1 81.69 66 HIS A N 1
ATOM 507 C CA . HIS A 1 66 ? -16.328 -6.324 14.688 1 81.69 66 HIS A CA 1
ATOM 508 C C . HIS A 1 66 ? -16.672 -5.266 13.648 1 81.69 66 HIS A C 1
ATOM 510 O O . HIS A 1 66 ? -17.016 -5.594 12.508 1 81.69 66 HIS A O 1
ATOM 516 N N . ARG A 1 67 ? -16.672 -4.074 14.07 1 86.81 67 ARG A N 1
ATOM 517 C CA . ARG A 1 67 ? -16.969 -2.979 13.156 1 86.81 67 ARG A CA 1
ATOM 518 C C . ARG A 1 67 ? -15.945 -2.912 12.031 1 86.81 67 ARG A C 1
ATOM 520 O O . ARG A 1 67 ? -16.297 -2.656 10.883 1 86.81 67 ARG A O 1
ATOM 527 N N . LEU A 1 68 ? -14.773 -3.166 12.398 1 88.94 68 LEU A N 1
ATOM 528 C CA . LEU A 1 68 ? -13.703 -3.133 11.406 1 88.94 68 LEU A CA 1
ATOM 529 C C . LEU A 1 68 ? -13.859 -4.254 10.391 1 88.94 68 LEU A C 1
ATOM 531 O O . LEU A 1 68 ? -13.586 -4.066 9.203 1 88.94 68 LEU A O 1
ATOM 535 N N . ARG A 1 69 ? -14.344 -5.363 10.875 1 91.56 69 ARG A N 1
ATOM 536 C CA . ARG A 1 69 ? -14.594 -6.488 9.984 1 91.56 69 ARG A CA 1
ATOM 537 C C . ARG A 1 69 ? -15.672 -6.152 8.961 1 91.56 69 ARG A C 1
ATOM 539 O O . ARG A 1 69 ? -15.531 -6.453 7.777 1 91.56 69 ARG A O 1
ATOM 546 N N . GLU A 1 70 ? -16.656 -5.535 9.445 1 94 70 GLU A N 1
ATOM 547 C CA . GLU A 1 70 ? -17.734 -5.133 8.547 1 94 70 GLU A CA 1
ATOM 548 C C . GLU A 1 70 ? -17.25 -4.105 7.527 1 94 70 GLU A C 1
ATOM 550 O O . GLU A 1 70 ? -17.641 -4.156 6.355 1 94 70 GLU A O 1
ATOM 555 N N . THR A 1 71 ? -16.469 -3.229 7.949 1 94.69 71 THR A N 1
ATOM 556 C CA . THR A 1 71 ? -15.906 -2.209 7.07 1 94.69 71 THR A CA 1
ATOM 557 C C . THR A 1 71 ? -15.023 -2.844 5.996 1 94.69 71 THR A C 1
ATOM 559 O O . THR A 1 71 ? -15.055 -2.428 4.836 1 94.69 71 THR A O 1
ATOM 562 N N . PHE A 1 72 ? -14.258 -3.818 6.438 1 97 72 PHE A N 1
ATOM 563 C CA . PHE A 1 72 ? -13.422 -4.527 5.477 1 97 72 PHE A CA 1
ATOM 564 C C . PHE A 1 72 ? -14.273 -5.219 4.418 1 97 72 PHE A C 1
ATOM 566 O O . PHE A 1 72 ? -13.969 -5.156 3.227 1 97 72 PHE A O 1
ATOM 573 N N . ILE A 1 73 ? -15.289 -5.863 4.801 1 97.75 73 ILE A N 1
ATOM 574 C CA . ILE A 1 73 ? -16.156 -6.602 3.891 1 97.75 73 ILE A CA 1
ATOM 575 C C . ILE A 1 73 ? -16.781 -5.637 2.883 1 97.75 73 ILE A C 1
ATOM 577 O O . ILE A 1 73 ? -16.844 -5.93 1.687 1 97.75 73 ILE A O 1
ATOM 581 N N . GLN A 1 74 ? -17.219 -4.527 3.385 1 97.75 74 GLN A N 1
ATOM 582 C CA . GLN A 1 74 ? -17.797 -3.508 2.52 1 97.75 74 GLN A CA 1
ATOM 583 C C . GLN A 1 74 ? -16.766 -2.975 1.525 1 97.75 74 GLN A C 1
ATOM 585 O O . GLN A 1 74 ? -17.047 -2.885 0.327 1 97.75 74 GLN A O 1
ATOM 590 N N . TRP A 1 75 ? -15.609 -2.641 2.047 1 98.38 75 TRP A N 1
ATOM 591 C CA . TRP A 1 75 ? -14.523 -2.141 1.213 1 98.38 75 TRP A CA 1
ATOM 592 C C . TRP A 1 75 ? -14.18 -3.137 0.11 1 98.38 75 TRP A C 1
ATOM 594 O O . TRP A 1 75 ? -14.062 -2.762 -1.06 1 98.38 75 TRP A O 1
ATOM 604 N N . PHE A 1 76 ? -14.078 -4.375 0.485 1 98.62 76 PHE A N 1
ATOM 605 C CA . PHE A 1 76 ? -13.711 -5.438 -0.445 1 98.62 76 PHE A CA 1
ATOM 606 C C . PHE A 1 76 ? -14.766 -5.594 -1.532 1 98.62 76 PHE A C 1
ATOM 608 O O . PHE A 1 76 ? -14.438 -5.668 -2.717 1 98.62 76 PHE A O 1
ATOM 615 N N . HIS A 1 77 ? -15.953 -5.539 -1.158 1 98.38 77 HIS A N 1
ATOM 616 C CA . HIS A 1 77 ? -17.062 -5.707 -2.1 1 98.38 77 HIS A CA 1
ATOM 617 C C . HIS A 1 77 ? -17.172 -4.508 -3.031 1 98.38 77 HIS A C 1
ATOM 619 O O . HIS A 1 77 ? -17.516 -4.656 -4.207 1 98.38 77 HIS A O 1
ATOM 625 N N . GLU A 1 78 ? -16.875 -3.369 -2.547 1 98.56 78 GLU A N 1
ATOM 626 C CA . GLU A 1 78 ? -16.938 -2.139 -3.328 1 98.56 78 GLU A CA 1
ATOM 627 C C . GLU A 1 78 ? -15.969 -2.174 -4.504 1 98.56 78 GLU A C 1
ATOM 629 O O . GLU A 1 78 ? -16.219 -1.554 -5.539 1 98.56 78 GLU A O 1
ATOM 634 N N . MET A 1 79 ? -14.922 -2.936 -4.371 1 98.5 79 MET A N 1
ATOM 635 C CA . MET A 1 79 ? -13.961 -3.043 -5.469 1 98.5 79 MET A CA 1
ATOM 636 C C . MET A 1 79 ? -14.586 -3.725 -6.676 1 98.5 79 MET A C 1
ATOM 638 O O . MET A 1 79 ? -14.203 -3.461 -7.816 1 98.5 79 MET A O 1
ATOM 642 N N . PHE A 1 80 ? -15.57 -4.52 -6.426 1 98.56 80 PHE A N 1
ATOM 643 C CA . PHE A 1 80 ? -16.234 -5.27 -7.488 1 98.56 80 PHE A CA 1
ATOM 644 C C . PHE A 1 80 ? -17.344 -4.441 -8.125 1 98.56 80 PHE A C 1
ATOM 646 O O . PHE A 1 80 ? -17.531 -4.473 -9.344 1 98.56 80 PHE A O 1
ATOM 653 N N . THR A 1 81 ? -18.016 -3.693 -7.266 1 98.12 81 THR A N 1
ATOM 654 C CA . THR A 1 81 ? -19.234 -3.021 -7.738 1 98.12 81 THR A CA 1
ATOM 655 C C . THR A 1 81 ? -18.906 -1.62 -8.25 1 98.12 81 THR A C 1
ATOM 657 O O . THR A 1 81 ? -19.641 -1.058 -9.055 1 98.12 81 THR A O 1
ATOM 660 N N . GLY A 1 82 ? -17.844 -1.025 -7.711 1 98.19 82 GLY A N 1
ATOM 661 C CA . GLY A 1 82 ? -17.469 0.338 -8.055 1 98.19 82 GLY A CA 1
ATOM 662 C C . GLY A 1 82 ? -18.391 1.378 -7.441 1 98.19 82 GLY A C 1
ATOM 663 O O . GLY A 1 82 ? -18.234 2.576 -7.684 1 98.19 82 GLY A O 1
ATOM 664 N N . MET A 1 83 ? -19.453 0.897 -6.715 1 98 83 MET A N 1
ATOM 665 C CA . MET A 1 83 ? -20.422 1.749 -6.02 1 98 83 MET A CA 1
ATOM 666 C C . MET A 1 83 ? -21.25 2.549 -7.012 1 98 83 MET A C 1
ATOM 668 O O . MET A 1 83 ? -22.453 2.326 -7.137 1 98 83 MET A O 1
ATOM 672 N N . ASP A 1 84 ? -20.641 3.426 -7.797 1 98.38 84 ASP A N 1
ATOM 673 C CA . ASP A 1 84 ? -21.25 4.277 -8.812 1 98.38 84 ASP A CA 1
ATOM 674 C C . ASP A 1 84 ? -20.484 4.188 -10.133 1 98.38 84 ASP A C 1
ATOM 676 O O . ASP A 1 84 ? -20.219 5.203 -10.773 1 98.38 84 ASP A O 1
ATOM 680 N N . ASP A 1 85 ? -20.109 3.002 -10.414 1 97.62 85 ASP A N 1
ATOM 681 C CA . ASP A 1 85 ? -19.328 2.717 -11.617 1 97.62 85 ASP A CA 1
ATOM 682 C C . ASP A 1 85 ? -17.969 3.408 -11.562 1 97.62 85 ASP A C 1
ATOM 684 O O . ASP A 1 85 ? -17.578 4.094 -12.508 1 97.62 85 ASP A O 1
ATOM 688 N N . TRP A 1 86 ? -17.297 3.285 -10.406 1 98.44 86 TRP A N 1
ATOM 689 C CA . TRP A 1 86 ? -15.977 3.883 -10.188 1 98.44 86 TRP A CA 1
ATOM 690 C C . TRP A 1 86 ? -15.984 5.363 -10.562 1 98.44 86 TRP A C 1
ATOM 692 O O . TRP A 1 86 ? -15.078 5.84 -11.242 1 98.44 86 TRP A O 1
ATOM 702 N N . GLY A 1 87 ? -17.062 6.043 -10.07 1 98.19 87 GLY A N 1
ATOM 703 C CA . GLY A 1 87 ? -17.203 7.473 -10.281 1 98.19 87 GLY A CA 1
ATOM 704 C C . GLY A 1 87 ? -16.75 8.297 -9.094 1 98.19 87 GLY A C 1
ATOM 705 O O . GLY A 1 87 ? -15.781 7.945 -8.422 1 98.19 87 GLY A O 1
ATOM 706 N N . GLN A 1 88 ? -17.406 9.422 -8.844 1 98.5 88 GLN A N 1
ATOM 707 C CA . GLN A 1 88 ? -17.047 10.398 -7.828 1 98.5 88 GLN A CA 1
ATOM 708 C C . GLN A 1 88 ? -17.172 9.812 -6.426 1 98.5 88 GLN A C 1
ATOM 710 O O . GLN A 1 88 ? -16.297 10.023 -5.578 1 98.5 88 GLN A O 1
ATOM 715 N N . ALA A 1 89 ? -18.25 9.125 -6.195 1 98.62 89 ALA A N 1
ATOM 716 C CA . ALA A 1 89 ? -18.484 8.578 -4.863 1 98.62 89 ALA A CA 1
ATOM 717 C C . ALA A 1 89 ? -17.422 7.543 -4.496 1 98.62 89 ALA A C 1
ATOM 719 O O . ALA A 1 89 ? -16.969 7.488 -3.35 1 98.62 89 ALA A O 1
ATOM 720 N N . TYR A 1 90 ? -17.062 6.723 -5.457 1 98.75 90 TYR A N 1
ATOM 721 C CA . TYR A 1 90 ? -16.016 5.734 -5.238 1 98.75 90 TYR A CA 1
ATOM 722 C C . TYR A 1 90 ? -14.68 6.41 -4.926 1 98.75 90 TYR A C 1
ATOM 724 O O . TYR A 1 90 ? -14.008 6.051 -3.957 1 98.75 90 TYR A O 1
ATOM 732 N N . ALA A 1 91 ? -14.359 7.371 -5.719 1 98.69 91 ALA A N 1
ATOM 733 C CA . ALA A 1 91 ? -13.102 8.086 -5.551 1 98.69 91 ALA A CA 1
ATOM 734 C C . ALA A 1 91 ? -13.039 8.773 -4.188 1 98.69 91 ALA A C 1
ATOM 736 O O . ALA A 1 91 ? -12.016 8.711 -3.502 1 98.69 91 ALA A O 1
ATOM 737 N N . ASP A 1 92 ? -14.133 9.367 -3.814 1 98.38 92 ASP A N 1
ATOM 738 C CA . ASP A 1 92 ? -14.188 10.047 -2.527 1 98.38 92 ASP A CA 1
ATOM 739 C C . ASP A 1 92 ? -14.016 9.062 -1.372 1 98.38 92 ASP A C 1
ATOM 741 O O . ASP A 1 92 ? -13.367 9.375 -0.374 1 98.38 92 ASP A O 1
ATOM 745 N N . ARG A 1 93 ? -14.617 7.969 -1.51 1 98.06 93 ARG A N 1
ATOM 746 C CA . ARG A 1 93 ? -14.531 6.941 -0.475 1 98.06 93 ARG A CA 1
ATOM 747 C C . ARG A 1 93 ? -13.102 6.441 -0.319 1 98.06 93 ARG A C 1
ATOM 749 O O . ARG A 1 93 ? -12.617 6.25 0.801 1 98.06 93 ARG A O 1
ATOM 756 N N . ARG A 1 94 ? -12.43 6.191 -1.389 1 98.56 94 ARG A N 1
ATOM 757 C CA . ARG A 1 94 ? -11.039 5.762 -1.329 1 98.56 94 ARG A CA 1
ATOM 758 C C . ARG A 1 94 ? -10.164 6.82 -0.672 1 98.56 94 ARG A C 1
ATOM 760 O O . ARG A 1 94 ? -9.273 6.496 0.118 1 98.56 94 ARG A O 1
ATOM 767 N N . TRP A 1 95 ? -10.422 8.086 -1.04 1 98.06 95 TRP A N 1
ATOM 768 C CA . TRP A 1 95 ? -9.672 9.18 -0.439 1 98.06 95 TRP A CA 1
ATOM 769 C C . TRP A 1 95 ? -9.898 9.242 1.067 1 98.06 95 TRP A C 1
ATOM 771 O O . TRP A 1 95 ? -8.953 9.398 1.841 1 98.06 95 TRP A O 1
ATOM 781 N N . LYS A 1 96 ? -11.164 9.047 1.47 1 97.5 96 LYS A N 1
ATOM 782 C CA . LYS A 1 96 ? -11.5 9.062 2.891 1 97.5 96 LYS A CA 1
ATOM 783 C C . LYS A 1 96 ? -10.773 7.945 3.639 1 97.5 96 LYS A C 1
ATOM 785 O O . LYS A 1 96 ? -10.352 8.133 4.781 1 97.5 96 LYS A O 1
ATOM 790 N N . ILE A 1 97 ? -10.633 6.84 3.014 1 97.69 97 ILE A N 1
ATOM 791 C CA . ILE A 1 97 ? -9.914 5.719 3.611 1 97.69 97 ILE A CA 1
ATOM 792 C C . ILE A 1 97 ? -8.453 6.105 3.836 1 97.69 97 ILE A C 1
ATOM 794 O O . ILE A 1 97 ? -7.883 5.812 4.891 1 97.69 97 ILE A O 1
ATOM 798 N N . GLY A 1 98 ? -7.871 6.754 2.875 1 97.56 98 GLY A N 1
ATOM 799 C CA . GLY A 1 98 ? -6.52 7.262 3.037 1 97.56 98 GLY A CA 1
ATOM 800 C C . GLY A 1 98 ? -6.383 8.234 4.191 1 97.56 98 GLY A C 1
ATOM 801 O O . GLY A 1 98 ? -5.441 8.141 4.984 1 97.56 98 GLY A O 1
ATOM 802 N N . LEU A 1 99 ? -7.344 9.156 4.293 1 96.75 99 LEU A N 1
ATOM 803 C CA . LEU A 1 99 ? -7.32 10.172 5.336 1 96.75 99 LEU A CA 1
ATOM 804 C C . LEU A 1 99 ? -7.41 9.539 6.719 1 96.75 99 LEU A C 1
ATOM 806 O O . LEU A 1 99 ? -6.742 9.984 7.656 1 96.75 99 LEU A O 1
ATOM 810 N N . VAL A 1 100 ? -8.203 8.492 6.867 1 95.19 100 VAL A N 1
ATOM 811 C CA . VAL A 1 100 ? -8.359 7.812 8.148 1 95.19 100 VAL A CA 1
ATOM 812 C C . VAL A 1 100 ? -7.035 7.164 8.547 1 95.19 100 VAL A C 1
ATOM 814 O O . VAL A 1 100 ? -6.648 7.207 9.719 1 95.19 100 VAL A O 1
ATOM 817 N N . HIS A 1 101 ? -6.324 6.578 7.648 1 95.75 101 HIS A N 1
ATOM 818 C CA . HIS A 1 101 ? -5.039 5.953 7.938 1 95.75 101 HIS A CA 1
ATOM 819 C C . HIS A 1 101 ? -4.012 6.988 8.383 1 95.75 101 HIS A C 1
ATOM 821 O O . HIS A 1 101 ? -3.234 6.738 9.305 1 95.75 101 HIS A O 1
ATOM 827 N N . VAL A 1 102 ? -4.012 8.133 7.691 1 94.94 102 VAL A N 1
ATOM 828 C CA . VAL A 1 102 ? -3.121 9.219 8.094 1 94.94 102 VAL A CA 1
ATOM 829 C C . VAL A 1 102 ? -3.463 9.664 9.516 1 94.94 102 VAL A C 1
ATOM 831 O O . VAL A 1 102 ? -2.572 9.836 10.352 1 94.94 102 VAL A O 1
ATOM 834 N N . ARG A 1 103 ? -4.773 9.789 9.797 1 93.38 103 ARG A N 1
ATOM 835 C CA . ARG A 1 103 ? -5.25 10.32 11.07 1 93.38 103 ARG A CA 1
ATOM 836 C C . ARG A 1 103 ? -4.816 9.43 12.227 1 93.38 103 ARG A C 1
ATOM 838 O O . ARG A 1 103 ? -4.441 9.922 13.297 1 93.38 103 ARG A O 1
ATOM 845 N N . ILE A 1 104 ? -4.789 8.156 12.008 1 91.19 104 ILE A N 1
ATOM 846 C CA . ILE A 1 104 ? -4.523 7.238 13.109 1 91.19 104 ILE A CA 1
ATOM 847 C C . ILE A 1 104 ? -3.064 6.797 13.078 1 91.19 104 ILE A C 1
ATOM 849 O O . ILE A 1 104 ? -2.643 5.969 13.891 1 91.19 104 ILE A O 1
ATOM 853 N N . GLY A 1 105 ? -2.326 7.246 12.133 1 91 105 GLY A N 1
ATOM 854 C CA . GLY A 1 105 ? -0.885 7.059 12.109 1 91 105 GLY A CA 1
ATOM 855 C C . GLY A 1 105 ? -0.466 5.707 11.57 1 91 105 GLY A C 1
ATOM 856 O O . GLY A 1 105 ? 0.562 5.16 11.977 1 91 105 GLY A O 1
ATOM 857 N N . ILE A 1 106 ? -1.242 5.125 10.742 1 93.75 106 ILE A N 1
ATOM 858 C CA . ILE A 1 106 ? -0.889 3.865 10.094 1 93.75 106 ILE A CA 1
ATOM 859 C C . ILE A 1 106 ? -0.216 4.148 8.75 1 93.75 106 ILE A C 1
ATOM 861 O O . ILE A 1 106 ? -0.89 4.453 7.762 1 93.75 106 ILE A O 1
ATOM 865 N N . GLY A 1 107 ? 1.076 3.951 8.719 1 94.5 107 GLY A N 1
ATOM 866 C CA . GLY A 1 107 ? 1.873 4.379 7.578 1 94.5 107 GLY A CA 1
ATOM 867 C C . GLY A 1 107 ? 2.203 3.248 6.621 1 94.5 107 GLY A C 1
ATOM 868 O O . GLY A 1 107 ? 1.674 2.143 6.754 1 94.5 107 GLY A O 1
ATOM 869 N N . PRO A 1 108 ? 3.072 3.555 5.633 1 97.19 108 PRO A N 1
ATOM 870 C CA . PRO A 1 108 ? 3.379 2.615 4.551 1 97.19 108 PRO A CA 1
ATOM 871 C C . PRO A 1 108 ? 3.947 1.292 5.059 1 97.19 108 PRO A C 1
ATOM 873 O O . PRO A 1 108 ? 3.705 0.241 4.461 1 97.19 108 PRO A O 1
ATOM 876 N N . GLN A 1 109 ? 4.648 1.298 6.141 1 96.5 109 GLN A N 1
ATOM 877 C CA . GLN A 1 109 ? 5.242 0.068 6.656 1 96.5 109 GLN A CA 1
ATOM 878 C C . GLN A 1 109 ? 4.164 -0.933 7.062 1 96.5 109 GLN A C 1
ATOM 880 O O . GLN A 1 109 ? 4.418 -2.139 7.121 1 96.5 109 GLN A O 1
ATOM 885 N N . HIS A 1 110 ? 2.982 -0.425 7.348 1 96.81 110 HIS A N 1
ATOM 886 C CA . HIS A 1 110 ? 1.877 -1.299 7.719 1 96.81 110 HIS A CA 1
ATOM 887 C C . HIS A 1 110 ? 0.955 -1.558 6.531 1 96.81 110 HIS A C 1
ATOM 889 O O . HIS A 1 110 ? 0.524 -2.691 6.309 1 96.81 110 HIS A O 1
ATOM 895 N N . VAL A 1 111 ? 0.679 -0.503 5.781 1 97.81 111 VAL A N 1
ATOM 896 C CA . VAL A 1 111 ? -0.369 -0.544 4.766 1 97.81 111 VAL A CA 1
ATOM 897 C C . VAL A 1 111 ? 0.094 -1.389 3.582 1 97.81 111 VAL A C 1
ATOM 899 O O . VAL A 1 111 ? -0.677 -2.186 3.041 1 97.81 111 VAL A O 1
ATOM 902 N N . VAL A 1 112 ? 1.372 -1.236 3.133 1 98.62 112 VAL A N 1
ATOM 903 C CA . VAL A 1 112 ? 1.867 -1.91 1.938 1 98.62 112 VAL A CA 1
ATOM 904 C C . VAL A 1 112 ? 1.877 -3.422 2.162 1 98.62 112 VAL A C 1
ATOM 906 O O . VAL A 1 112 ? 1.3 -4.176 1.376 1 98.62 112 VAL A O 1
ATOM 909 N N . PRO A 1 113 ? 2.416 -3.891 3.293 1 98.12 113 PRO A N 1
ATOM 910 C CA . PRO A 1 113 ? 2.361 -5.336 3.521 1 98.12 113 PRO A CA 1
ATOM 911 C C . PRO A 1 113 ? 0.937 -5.848 3.717 1 98.12 113 PRO A C 1
ATOM 913 O O . PRO A 1 113 ? 0.625 -6.98 3.334 1 98.12 113 PRO A O 1
ATOM 916 N N . ALA A 1 114 ? 0.129 -5.074 4.359 1 97.62 114 ALA A N 1
ATOM 917 C CA . ALA A 1 114 ? -1.258 -5.488 4.555 1 97.62 114 ALA A CA 1
ATOM 918 C C . ALA A 1 114 ? -1.964 -5.684 3.215 1 97.62 114 ALA A C 1
ATOM 920 O O . ALA A 1 114 ? -2.689 -6.66 3.023 1 97.62 114 ALA A O 1
ATOM 921 N N . MET A 1 115 ? -1.756 -4.727 2.303 1 98.19 115 MET A N 1
ATOM 922 C CA . MET A 1 115 ? -2.338 -4.859 0.971 1 98.19 115 MET A CA 1
ATOM 923 C C . MET A 1 115 ? -1.783 -6.086 0.254 1 98.19 115 MET A C 1
ATOM 925 O O . MET A 1 115 ? -2.516 -6.785 -0.449 1 98.19 115 MET A O 1
ATOM 929 N N . ALA A 1 116 ? -0.487 -6.297 0.427 1 97.12 116 ALA A N 1
ATOM 930 C CA . ALA A 1 116 ? 0.128 -7.488 -0.157 1 97.12 116 ALA A CA 1
ATOM 931 C C . ALA A 1 116 ? -0.551 -8.758 0.345 1 97.12 116 ALA A C 1
ATOM 933 O O . ALA A 1 116 ? -0.75 -9.703 -0.418 1 97.12 116 ALA A O 1
ATOM 934 N N . THR A 1 117 ? -0.893 -8.781 1.568 1 96.69 117 THR A N 1
ATOM 935 C CA . THR A 1 117 ? -1.547 -9.938 2.18 1 96.69 117 THR A CA 1
ATOM 936 C C . THR A 1 117 ? -2.934 -10.148 1.58 1 96.69 117 THR A C 1
ATOM 938 O O . THR A 1 117 ? -3.314 -11.281 1.28 1 96.69 117 THR A O 1
ATOM 941 N N . VAL A 1 118 ? -3.674 -9.078 1.425 1 97.19 118 VAL A N 1
ATOM 942 C CA . VAL A 1 118 ? -5.004 -9.164 0.831 1 97.19 118 VAL A CA 1
ATOM 943 C C . VAL A 1 118 ? -4.902 -9.719 -0.588 1 97.19 118 VAL A C 1
ATOM 945 O O . VAL A 1 118 ? -5.629 -10.641 -0.953 1 97.19 118 VAL A O 1
ATOM 948 N N . ILE A 1 119 ? -4.02 -9.164 -1.365 1 96.56 119 ILE A N 1
ATOM 949 C CA . ILE A 1 119 ? -3.836 -9.578 -2.752 1 96.56 119 ILE A CA 1
ATOM 950 C C . ILE A 1 119 ? -3.451 -11.055 -2.805 1 96.56 119 ILE A C 1
ATOM 952 O O . ILE A 1 119 ? -4 -11.82 -3.602 1 96.56 119 ILE A O 1
ATOM 956 N N . HIS A 1 120 ? -2.596 -11.43 -1.938 1 95.5 120 HIS A N 1
ATOM 957 C CA . HIS A 1 120 ? -2.131 -12.812 -1.892 1 95.5 120 HIS A CA 1
ATOM 958 C C . HIS A 1 120 ? -3.273 -13.766 -1.569 1 95.5 120 HIS A C 1
ATOM 960 O O . HIS A 1 120 ? -3.457 -14.773 -2.256 1 95.5 120 HIS A O 1
ATOM 966 N N . GLU A 1 121 ? -4.027 -13.469 -0.559 1 97.12 121 GLU A N 1
ATOM 967 C CA . GLU A 1 121 ? -5.094 -14.359 -0.115 1 97.12 121 GLU A CA 1
ATOM 968 C C . GLU A 1 121 ? -6.211 -14.445 -1.151 1 97.12 121 GLU A C 1
ATOM 970 O O . GLU A 1 121 ? -6.797 -15.508 -1.356 1 97.12 121 GLU A O 1
ATOM 975 N N . VAL A 1 122 ? -6.543 -13.336 -1.757 1 97.19 122 VAL A N 1
ATOM 976 C CA . VAL A 1 122 ? -7.613 -13.359 -2.75 1 97.19 122 VAL A CA 1
ATOM 977 C C . VAL A 1 122 ? -7.156 -14.125 -3.986 1 97.19 122 VAL A C 1
ATOM 979 O O . VAL A 1 122 ? -7.945 -14.852 -4.602 1 97.19 122 VAL A O 1
ATOM 982 N N . GLU A 1 123 ? -5.902 -13.93 -4.395 1 94.94 123 GLU A N 1
ATOM 983 C CA . GLU A 1 123 ? -5.375 -14.68 -5.531 1 94.94 123 GLU A CA 1
ATOM 984 C C . GLU A 1 123 ? -5.422 -16.188 -5.27 1 94.94 123 GLU A C 1
ATOM 986 O O . GLU A 1 123 ? -5.738 -16.969 -6.168 1 94.94 123 GLU A O 1
ATOM 991 N N . LYS A 1 124 ? -5.031 -16.578 -4.086 1 95.19 124 LYS A N 1
ATOM 992 C CA . LYS A 1 124 ? -5.117 -17.984 -3.713 1 95.19 124 LYS A CA 1
ATOM 993 C C . LYS A 1 124 ? -6.547 -18.5 -3.826 1 95.19 124 LYS A C 1
ATOM 995 O O . LYS A 1 124 ? -6.781 -19.594 -4.328 1 95.19 124 LYS A O 1
ATOM 1000 N N . ARG A 1 125 ? -7.527 -17.688 -3.33 1 97.5 125 ARG A N 1
ATOM 1001 C CA . ARG A 1 125 ? -8.93 -18.078 -3.369 1 97.5 125 ARG A CA 1
ATOM 1002 C C . ARG A 1 125 ? -9.43 -18.188 -4.809 1 97.5 125 ARG A C 1
ATOM 1004 O O . ARG A 1 125 ? -10.195 -19.094 -5.141 1 97.5 125 ARG A O 1
ATOM 1011 N N . ILE A 1 126 ? -8.953 -17.25 -5.688 1 97 126 ILE A N 1
ATOM 1012 C CA . ILE A 1 126 ? -9.297 -17.25 -7.105 1 97 126 ILE A CA 1
ATOM 1013 C C . ILE A 1 126 ? -8.812 -18.547 -7.746 1 97 126 ILE A C 1
ATOM 1015 O O . ILE A 1 126 ? -9.531 -19.172 -8.523 1 97 126 ILE A O 1
ATOM 1019 N N . GLN A 1 127 ? -7.59 -18.969 -7.398 1 93.69 127 GLN A N 1
ATOM 1020 C CA . GLN A 1 127 ? -7.016 -20.203 -7.934 1 93.69 127 GLN A CA 1
ATOM 1021 C C . GLN A 1 127 ? -7.789 -21.422 -7.453 1 93.69 127 GLN A C 1
ATOM 1023 O O . GLN A 1 127 ? -8.109 -22.312 -8.242 1 93.69 127 GLN A O 1
ATOM 1028 N N . VAL A 1 128 ? -8.133 -21.453 -6.211 1 96.31 128 VAL A N 1
ATOM 1029 C CA . VAL A 1 128 ? -8.82 -22.594 -5.598 1 96.31 128 VAL A CA 1
ATOM 1030 C C . VAL A 1 128 ? -10.211 -22.75 -6.207 1 96.31 128 VAL A C 1
ATOM 1032 O O . VAL A 1 128 ? -10.672 -23.859 -6.453 1 96.31 128 VAL A O 1
ATOM 1035 N N . ASP A 1 129 ? -10.852 -21.609 -6.469 1 97.56 129 ASP A N 1
ATOM 1036 C CA . ASP A 1 129 ? -12.227 -21.641 -6.953 1 97.56 129 ASP A CA 1
ATOM 1037 C C . ASP A 1 129 ? -12.273 -21.75 -8.477 1 97.56 129 ASP A C 1
ATOM 1039 O O . ASP A 1 129 ? -13.344 -21.875 -9.062 1 97.56 129 ASP A O 1
ATOM 1043 N N . GLY A 1 130 ? -11.102 -21.672 -9.117 1 95.25 130 GLY A N 1
ATOM 1044 C CA . GLY A 1 130 ? -11.039 -21.797 -10.57 1 95.25 130 GLY A CA 1
ATOM 1045 C C . GLY A 1 130 ? -11.578 -20.578 -11.289 1 95.25 130 GLY A C 1
ATOM 1046 O O . GLY A 1 130 ? -12.188 -20.703 -12.359 1 95.25 130 GLY A O 1
ATOM 1047 N N . GLN A 1 131 ? -11.438 -19.406 -10.602 1 93.62 131 GLN A N 1
ATOM 1048 C CA . GLN A 1 131 ? -11.844 -18.172 -11.25 1 93.62 131 GLN A CA 1
ATOM 1049 C C . GLN A 1 131 ? -10.875 -17.797 -12.367 1 93.62 131 GLN A C 1
ATOM 1051 O O . GLN A 1 131 ? -9.789 -18.375 -12.477 1 93.62 131 GLN A O 1
ATOM 1056 N N . ASN A 1 132 ? -11.281 -16.859 -13.18 1 92.31 132 ASN A N 1
ATOM 1057 C CA . ASN A 1 132 ? -10.539 -16.469 -14.375 1 92.31 132 ASN A CA 1
ATOM 1058 C C . ASN A 1 132 ? -9.328 -15.594 -14.023 1 92.31 132 ASN A C 1
ATOM 1060 O O . ASN A 1 132 ? -9.375 -14.82 -13.07 1 92.31 132 ASN A O 1
ATOM 1064 N N . GLN A 1 133 ? -8.297 -15.773 -14.844 1 92.75 133 GLN A N 1
ATOM 1065 C CA . GLN A 1 133 ? -7.082 -14.984 -14.719 1 92.75 133 GLN A CA 1
ATOM 1066 C C . GLN A 1 133 ? -7.379 -13.492 -14.867 1 92.75 133 GLN A C 1
ATOM 1068 O O . GLN A 1 133 ? -6.727 -12.656 -14.242 1 92.75 133 GLN A O 1
ATOM 1073 N N . ALA A 1 134 ? -8.383 -13.219 -15.648 1 96.31 134 ALA A N 1
ATOM 1074 C CA . ALA A 1 134 ? -8.781 -11.828 -15.852 1 96.31 134 ALA A CA 1
ATOM 1075 C C . ALA A 1 134 ? -9.25 -11.195 -14.547 1 96.31 134 ALA A C 1
ATOM 1077 O O . ALA A 1 134 ? -9.008 -10.008 -14.305 1 96.31 134 ALA A O 1
ATOM 1078 N N . LEU A 1 135 ? -9.914 -11.977 -13.734 1 97.94 135 LEU A N 1
ATOM 1079 C CA . LEU A 1 135 ? -10.367 -11.477 -12.438 1 97.94 135 LEU A CA 1
ATOM 1080 C C . LEU A 1 135 ? -9.188 -11.188 -11.523 1 97.94 135 LEU A C 1
ATOM 1082 O O . LEU A 1 135 ? -9.172 -10.172 -10.82 1 97.94 135 LEU A O 1
ATOM 1086 N N . LYS A 1 136 ? -8.211 -12.07 -11.516 1 96.44 136 LYS A N 1
ATOM 1087 C CA . LYS A 1 136 ? -7.004 -11.883 -10.719 1 96.44 136 LYS A CA 1
ATOM 1088 C C . LYS A 1 136 ? -6.305 -10.578 -11.078 1 96.44 136 LYS A C 1
ATOM 1090 O O . LYS A 1 136 ? -5.918 -9.812 -10.195 1 96.44 136 LYS A O 1
ATOM 1095 N N . GLU A 1 137 ? -6.156 -10.344 -12.344 1 96.19 137 GLU A N 1
ATOM 1096 C CA . GLU A 1 137 ? -5.469 -9.148 -12.828 1 96.19 137 GLU A CA 1
ATOM 1097 C C . GLU A 1 137 ? -6.25 -7.887 -12.484 1 96.19 137 GLU A C 1
ATOM 1099 O O . GLU A 1 137 ? -5.676 -6.895 -12.039 1 96.19 137 GLU A O 1
ATOM 1104 N N . ALA A 1 138 ? -7.59 -7.906 -12.703 1 98 138 ALA A N 1
ATOM 1105 C CA . ALA A 1 138 ? -8.438 -6.754 -12.406 1 98 138 ALA A CA 1
ATOM 1106 C C . ALA A 1 138 ? -8.406 -6.414 -10.922 1 98 138 ALA A C 1
ATOM 1108 O O . ALA A 1 138 ? -8.32 -5.242 -10.547 1 98 138 ALA A O 1
ATOM 1109 N N . LEU A 1 139 ? -8.398 -7.445 -10.125 1 97.75 139 LEU A N 1
ATOM 1110 C CA . LEU A 1 139 ? -8.398 -7.242 -8.68 1 97.75 139 LEU A CA 1
ATOM 1111 C C . LEU A 1 139 ? -7.055 -6.695 -8.211 1 97.75 139 LEU A C 1
ATOM 1113 O O . LEU A 1 139 ? -7.004 -5.844 -7.316 1 97.75 139 LEU A O 1
ATOM 1117 N N . SER A 1 140 ? -5.992 -7.219 -8.719 1 96.88 140 SER A N 1
ATOM 1118 C CA . SER A 1 140 ? -4.672 -6.699 -8.375 1 96.88 140 SER A CA 1
ATOM 1119 C C . SER A 1 140 ? -4.547 -5.223 -8.734 1 96.88 140 SER A C 1
ATOM 1121 O O . SER A 1 140 ? -4.023 -4.43 -7.949 1 96.88 140 SER A O 1
ATOM 1123 N N . ARG A 1 141 ? -5.055 -4.84 -9.938 1 97.75 141 ARG A N 1
ATOM 1124 C CA . ARG A 1 141 ? -4.98 -3.459 -10.406 1 97.75 141 ARG A CA 1
ATOM 1125 C C . ARG A 1 141 ? -5.785 -2.531 -9.5 1 97.75 141 ARG A C 1
ATOM 1127 O O . ARG A 1 141 ? -5.309 -1.459 -9.125 1 97.75 141 ARG A O 1
ATOM 1134 N N . ILE A 1 142 ? -7 -2.936 -9.141 1 98.62 142 ILE A N 1
ATOM 1135 C CA . ILE A 1 142 ? -7.848 -2.066 -8.328 1 98.62 142 ILE A CA 1
ATOM 1136 C C . ILE A 1 142 ? -7.289 -1.968 -6.914 1 98.62 142 ILE A C 1
ATOM 1138 O O . ILE A 1 142 ? -7.402 -0.925 -6.266 1 98.62 142 ILE A O 1
ATOM 1142 N N . CYS A 1 143 ? -6.66 -3.051 -6.375 1 98.44 143 CYS A N 1
ATOM 1143 C CA . CYS A 1 143 ? -5.996 -3.002 -5.082 1 98.44 143 CYS A CA 1
ATOM 1144 C C . CYS A 1 143 ? -4.848 -2 -5.094 1 98.44 143 CYS A C 1
ATOM 1146 O O . CYS A 1 143 ? -4.633 -1.28 -4.117 1 98.44 143 CYS A O 1
ATOM 1148 N N . MET A 1 144 ? -4.117 -1.939 -6.23 1 98.56 144 MET A N 1
ATOM 1149 C CA . MET A 1 144 ? -2.998 -1.007 -6.348 1 98.56 144 MET A CA 1
ATOM 1150 C C . MET A 1 144 ? -3.496 0.433 -6.414 1 98.56 144 MET A C 1
ATOM 1152 O O . MET A 1 144 ? -2.832 1.347 -5.918 1 98.56 144 MET A O 1
ATOM 1156 N N . ILE A 1 145 ? -4.676 0.622 -6.996 1 98.75 145 ILE A N 1
ATOM 1157 C CA . ILE A 1 145 ? -5.301 1.941 -6.996 1 98.75 145 ILE A CA 1
ATOM 1158 C C . ILE A 1 145 ? -5.637 2.354 -5.562 1 98.75 145 ILE A C 1
ATOM 1160 O O . ILE A 1 145 ? -5.336 3.475 -5.148 1 98.75 145 ILE A O 1
ATOM 1164 N N . ASP A 1 146 ? -6.203 1.431 -4.805 1 98.69 146 ASP A N 1
ATOM 1165 C CA . ASP A 1 146 ? -6.539 1.71 -3.414 1 98.69 146 ASP A CA 1
ATOM 1166 C C . ASP A 1 146 ? -5.285 2.023 -2.598 1 98.69 146 ASP A C 1
ATOM 1168 O O . ASP A 1 146 ? -5.285 2.953 -1.787 1 98.69 146 ASP A O 1
ATOM 1172 N N . LEU A 1 147 ? -4.27 1.239 -2.854 1 98.75 147 LEU A N 1
ATOM 1173 C CA . LEU A 1 147 ? -3.002 1.471 -2.168 1 98.75 147 LEU A CA 1
ATOM 1174 C C . LEU A 1 147 ? -2.451 2.854 -2.5 1 98.75 147 LEU A C 1
ATOM 1176 O O . LEU A 1 147 ? -1.95 3.555 -1.617 1 98.75 147 LEU A O 1
ATOM 1180 N N . ALA A 1 148 ? -2.529 3.215 -3.752 1 98.69 148 ALA A N 1
ATOM 1181 C CA . ALA A 1 148 ? -2.041 4.52 -4.188 1 98.69 148 ALA A CA 1
ATOM 1182 C C . ALA A 1 148 ? -2.803 5.648 -3.5 1 98.69 148 ALA A C 1
ATOM 1184 O O . ALA A 1 148 ? -2.215 6.664 -3.121 1 98.69 148 ALA A O 1
ATOM 1185 N N . PHE A 1 149 ? -4.121 5.504 -3.346 1 98.69 149 PHE A N 1
ATOM 1186 C CA . PHE A 1 149 ? -4.926 6.488 -2.631 1 98.69 149 PHE A CA 1
ATOM 1187 C C . PHE A 1 149 ? -4.434 6.648 -1.197 1 98.69 149 PHE A C 1
ATOM 1189 O O . PHE A 1 149 ? -4.25 7.77 -0.721 1 98.69 149 PHE A O 1
ATOM 1196 N N . ILE A 1 150 ? -4.184 5.535 -0.539 1 98.5 150 ILE A N 1
ATOM 1197 C CA . ILE A 1 150 ? -3.785 5.562 0.864 1 98.5 150 ILE A CA 1
ATOM 1198 C C . ILE A 1 150 ? -2.412 6.219 0.998 1 98.5 150 ILE A C 1
ATOM 1200 O O . ILE A 1 150 ? -2.211 7.086 1.85 1 98.5 150 ILE A O 1
ATOM 1204 N N . GLU A 1 151 ? -1.518 5.816 0.156 1 98.25 151 GLU A N 1
ATOM 1205 C CA . GLU A 1 151 ? -0.161 6.348 0.236 1 98.25 151 GLU A CA 1
ATOM 1206 C C . GLU A 1 151 ? -0.125 7.824 -0.147 1 98.25 151 GLU A C 1
ATOM 1208 O O . GLU A 1 151 ? 0.65 8.602 0.418 1 98.25 151 GLU A O 1
ATOM 1213 N N . GLN A 1 152 ? -0.947 8.164 -1.149 1 97.38 152 GLN A N 1
ATOM 1214 C CA . GLN A 1 152 ? -0.991 9.555 -1.591 1 97.38 152 GLN A CA 1
ATOM 1215 C C . GLN A 1 152 ? -1.566 10.461 -0.504 1 97.38 152 GLN A C 1
ATOM 1217 O O . GLN A 1 152 ? -1.186 11.625 -0.395 1 97.38 152 GLN A O 1
ATOM 1222 N N . ALA A 1 153 ? -2.43 9.953 0.276 1 96.62 153 ALA A N 1
ATOM 1223 C CA . ALA A 1 153 ? -3.039 10.727 1.354 1 96.62 153 ALA A CA 1
ATOM 1224 C C . ALA A 1 153 ? -1.984 11.219 2.342 1 96.62 153 ALA A C 1
ATOM 1226 O O . ALA A 1 153 ? -2.057 12.352 2.828 1 96.62 153 ALA A O 1
ATOM 1227 N N . TYR A 1 154 ? -1 10.383 2.627 1 94.38 154 TYR A N 1
ATOM 1228 C CA . TYR A 1 154 ? 0.069 10.773 3.539 1 94.38 154 TYR A CA 1
ATOM 1229 C C . TYR A 1 154 ? 0.811 12 3.016 1 94.38 154 TYR A C 1
ATOM 1231 O O . TYR A 1 154 ? 1.116 12.922 3.777 1 94.38 154 TYR A O 1
ATOM 1239 N N . VAL A 1 155 ? 1.094 11.984 1.763 1 92.69 155 VAL A N 1
ATOM 1240 C CA . VAL A 1 155 ? 1.861 13.047 1.13 1 92.69 155 VAL A CA 1
ATOM 1241 C C . VAL A 1 155 ? 1.046 14.344 1.131 1 92.69 155 VAL A C 1
ATOM 1243 O O . VAL A 1 155 ? 1.547 15.398 1.521 1 92.69 155 VAL A O 1
ATOM 1246 N N . GLU A 1 156 ? -0.237 14.25 0.752 1 93.56 156 GLU A N 1
ATOM 1247 C CA . GLU A 1 156 ? -1.095 15.43 0.617 1 93.56 156 GLU A CA 1
ATOM 1248 C C . GLU A 1 156 ? -1.417 16.031 1.979 1 93.56 156 GLU A C 1
ATOM 1250 O O . GLU A 1 156 ? -1.379 17.25 2.145 1 93.56 156 GLU A O 1
ATOM 1255 N N . VAL A 1 157 ? -1.725 15.211 2.879 1 92.88 157 VAL A N 1
ATOM 1256 C CA . VAL A 1 157 ? -2.113 15.695 4.195 1 92.88 157 VAL A CA 1
ATOM 1257 C C . VAL A 1 157 ? -0.917 16.359 4.879 1 92.88 157 VAL A C 1
ATOM 1259 O O . VAL A 1 157 ? -1.05 17.422 5.492 1 92.88 157 VAL A O 1
ATOM 1262 N N . SER A 1 158 ? 0.224 15.688 4.836 1 90.5 158 SER A N 1
ATOM 1263 C CA . SER A 1 158 ? 1.428 16.234 5.449 1 90.5 158 SER A CA 1
ATOM 1264 C C . SER A 1 158 ? 1.765 17.609 4.879 1 90.5 158 SER A C 1
ATOM 1266 O O . SER A 1 158 ? 2.041 18.547 5.625 1 90.5 158 SER A O 1
ATOM 1268 N N . SER A 1 159 ? 1.71 17.656 3.551 1 90.94 159 SER A N 1
ATOM 1269 C CA . SER A 1 159 ? 2.004 18.906 2.877 1 90.94 159 SER A CA 1
ATOM 1270 C C . SER A 1 159 ? 0.999 19.984 3.26 1 90.94 159 SER A C 1
ATOM 1272 O O . SER A 1 159 ? 1.383 21.078 3.678 1 90.94 159 SER A O 1
ATOM 1274 N N . ASP A 1 160 ? -0.253 19.672 3.213 1 92.56 160 ASP A N 1
ATOM 1275 C CA . ASP A 1 160 ? -1.315 20.641 3.473 1 92.56 160 ASP A CA 1
ATOM 1276 C C . ASP A 1 160 ? -1.272 21.141 4.918 1 92.56 160 ASP A C 1
ATOM 1278 O O . ASP A 1 160 ? -1.41 22.328 5.18 1 92.56 160 ASP A O 1
ATOM 1282 N N . ALA A 1 161 ? -1.078 20.203 5.793 1 90.5 161 ALA A N 1
ATOM 1283 C CA . ALA A 1 161 ? -1.05 20.547 7.211 1 90.5 161 ALA A CA 1
ATOM 1284 C C . ALA A 1 161 ? 0.125 21.469 7.527 1 90.5 161 ALA A C 1
ATOM 1286 O O . ALA A 1 161 ? -0.025 22.438 8.266 1 90.5 161 ALA A O 1
ATOM 1287 N N . VAL A 1 162 ? 1.256 21.188 7.012 1 90.38 162 VAL A N 1
ATOM 1288 C CA . VAL A 1 162 ? 2.459 21.969 7.262 1 90.38 162 VAL A CA 1
ATOM 1289 C C . VAL A 1 162 ? 2.311 23.359 6.645 1 90.38 162 VAL A C 1
ATOM 1291 O O . VAL A 1 162 ? 2.656 24.359 7.266 1 90.38 162 VAL A O 1
ATOM 1294 N N . LEU A 1 163 ? 1.789 23.391 5.422 1 91.44 163 LEU A N 1
ATOM 1295 C CA . LEU A 1 163 ? 1.617 24.672 4.738 1 91.44 163 LEU A CA 1
ATOM 1296 C C . LEU A 1 163 ? 0.627 25.562 5.484 1 91.44 163 LEU A C 1
ATOM 1298 O O . LEU A 1 163 ? 0.853 26.766 5.629 1 91.44 163 LEU A O 1
ATOM 1302 N N . ARG A 1 164 ? -0.352 25.047 6.055 1 91.69 164 ARG A N 1
ATOM 1303 C CA . ARG A 1 164 ? -1.365 25.797 6.785 1 91.69 164 ARG A CA 1
ATOM 1304 C C . ARG A 1 164 ? -0.805 26.344 8.094 1 91.69 164 ARG A C 1
ATOM 1306 O O . ARG A 1 164 ? -1.09 27.484 8.477 1 91.69 164 ARG A O 1
ATOM 1313 N N . GLU A 1 165 ? -0.011 25.484 8.641 1 88.94 165 GLU A N 1
ATOM 1314 C CA . GLU A 1 165 ? 0.513 25.859 9.953 1 88.94 165 GLU A CA 1
ATOM 1315 C C . GLU A 1 165 ? 1.675 26.844 9.828 1 88.94 165 GLU A C 1
ATOM 1317 O O . GLU A 1 165 ? 1.895 27.672 10.711 1 88.94 165 GLU A O 1
ATOM 1322 N N . THR A 1 166 ? 2.408 26.812 8.789 1 89.31 166 THR A N 1
ATOM 1323 C CA . THR A 1 166 ? 3.646 27.578 8.695 1 89.31 166 THR A CA 1
ATOM 1324 C C . THR A 1 166 ? 3.475 28.781 7.762 1 89.31 166 THR A C 1
ATOM 1326 O O . THR A 1 166 ? 4.277 29.703 7.785 1 89.31 166 THR A O 1
ATOM 1329 N N . GLY A 1 167 ? 2.566 28.688 6.812 1 91.12 167 GLY A N 1
ATOM 1330 C CA . GLY A 1 167 ? 2.412 29.719 5.797 1 91.12 167 GLY A CA 1
ATOM 1331 C C . GLY A 1 167 ? 3.395 29.578 4.648 1 91.12 167 GLY A C 1
ATOM 1332 O O . GLY A 1 167 ? 3.48 30.453 3.787 1 91.12 167 GLY A O 1
ATOM 1333 N N . TRP A 1 168 ? 4.102 28.438 4.605 1 90.62 168 TRP A N 1
ATOM 1334 C CA . TRP A 1 168 ? 5.035 28.172 3.514 1 90.62 168 TRP A CA 1
ATOM 1335 C C . TRP A 1 168 ? 4.289 27.969 2.197 1 90.62 168 TRP A C 1
ATOM 1337 O O . TRP A 1 168 ? 3.113 27.594 2.193 1 90.62 168 TRP A O 1
ATOM 1347 N N . THR A 1 169 ? 5.031 28.359 1.109 1 92 169 THR A N 1
ATOM 1348 C CA . THR A 1 169 ? 4.508 28 -0.204 1 92 169 THR A CA 1
ATOM 1349 C C . THR A 1 169 ? 4.777 26.531 -0.513 1 92 169 THR A C 1
ATOM 1351 O O . THR A 1 169 ? 5.664 25.922 0.085 1 92 169 THR A O 1
ATOM 1354 N N . GLN A 1 170 ? 4.062 26.016 -1.426 1 90.81 170 GLN A N 1
ATOM 1355 C CA . GLN A 1 170 ? 4.285 24.641 -1.869 1 90.81 170 GLN A CA 1
ATOM 1356 C C . GLN A 1 170 ? 5.691 24.469 -2.428 1 90.81 170 GLN A C 1
ATOM 1358 O O . GLN A 1 170 ? 6.328 23.438 -2.209 1 90.81 170 GLN A O 1
ATOM 1363 N N . GLY A 1 171 ? 6.082 25.406 -3.15 1 92 171 GLY A N 1
ATOM 1364 C CA . GLY A 1 171 ? 7.426 25.375 -3.705 1 92 171 GLY A CA 1
ATOM 1365 C C . GLY A 1 171 ? 8.508 25.312 -2.643 1 92 171 GLY A C 1
ATOM 1366 O O . GLY A 1 171 ? 9.469 24.547 -2.773 1 92 171 GLY A O 1
ATOM 1367 N N . LEU A 1 172 ? 8.352 26.109 -1.61 1 91.62 172 LEU A N 1
ATOM 1368 C CA . LEU A 1 172 ? 9.305 26.094 -0.505 1 91.62 172 LEU A CA 1
ATOM 1369 C C . LEU A 1 172 ? 9.297 24.75 0.2 1 91.62 172 LEU A C 1
ATOM 1371 O O . LEU A 1 172 ? 10.352 24.219 0.556 1 91.62 172 LEU A O 1
ATOM 1375 N N . PHE A 1 173 ? 8.172 24.234 0.448 1 91.94 173 PHE A N 1
ATOM 1376 C CA . PHE A 1 173 ? 8.031 22.938 1.087 1 91.94 173 PHE A CA 1
ATOM 1377 C C . PHE A 1 173 ? 8.727 21.859 0.268 1 91.94 173 PHE A C 1
ATOM 1379 O O . PHE A 1 173 ? 9.461 21.031 0.815 1 91.94 173 PHE A O 1
ATOM 1386 N N . ARG A 1 174 ? 8.516 21.906 -1.001 1 91.44 174 ARG A N 1
ATOM 1387 C CA . ARG A 1 174 ? 9.117 20.906 -1.88 1 91.44 174 ARG A CA 1
ATOM 1388 C C . ARG A 1 174 ? 10.641 21 -1.842 1 91.44 174 ARG A C 1
ATOM 1390 O O . ARG A 1 174 ? 11.328 19.969 -1.854 1 91.44 174 ARG A O 1
ATOM 1397 N N . ARG A 1 175 ? 11.141 22.156 -1.873 1 92.38 175 ARG A N 1
ATOM 1398 C CA . ARG A 1 175 ? 12.586 22.359 -1.807 1 92.38 175 ARG A CA 1
ATOM 1399 C C . ARG A 1 175 ? 13.148 21.844 -0.482 1 92.38 175 ARG A C 1
ATOM 1401 O O . ARG A 1 175 ? 14.234 21.266 -0.444 1 92.38 175 ARG A O 1
ATOM 1408 N N . LEU A 1 176 ? 12.359 22.109 0.559 1 91.81 176 LEU A N 1
ATOM 1409 C CA . LEU A 1 176 ? 12.766 21.656 1.884 1 91.81 176 LEU A CA 1
ATOM 1410 C C . LEU A 1 176 ? 12.844 20.141 1.935 1 91.81 176 LEU A C 1
ATOM 1412 O O . LEU A 1 176 ? 13.797 19.578 2.486 1 91.81 176 LEU A O 1
ATOM 1416 N N . ILE A 1 177 ? 11.906 19.516 1.367 1 91.62 177 ILE A N 1
ATOM 1417 C CA . ILE A 1 177 ? 11.852 18.062 1.369 1 91.62 177 ILE A CA 1
ATOM 1418 C C . ILE A 1 177 ? 12.992 17.5 0.521 1 91.62 177 ILE A C 1
ATOM 1420 O O . ILE A 1 177 ? 13.648 16.531 0.917 1 91.62 177 ILE A O 1
ATOM 1424 N N . ALA A 1 178 ? 13.219 18.062 -0.619 1 92.75 178 ALA A N 1
ATOM 1425 C CA . ALA A 1 178 ? 14.312 17.625 -1.486 1 92.75 178 ALA A CA 1
ATOM 1426 C C . ALA A 1 178 ? 15.656 17.766 -0.779 1 92.75 178 ALA A C 1
ATOM 1428 O O . ALA A 1 178 ? 16.5 16.875 -0.881 1 92.75 178 ALA A O 1
ATOM 1429 N N . THR A 1 179 ? 15.82 18.812 -0.121 1 91.31 179 THR A N 1
ATOM 1430 C CA . THR A 1 179 ? 17.047 19.062 0.63 1 91.31 179 THR A CA 1
ATOM 1431 C C . THR A 1 179 ? 17.188 18.062 1.776 1 91.31 179 THR A C 1
ATOM 1433 O O . THR A 1 179 ? 18.281 17.578 2.059 1 91.31 179 THR A O 1
ATOM 1436 N N . GLY A 1 180 ? 16.094 17.859 2.469 1 88.38 180 GLY A N 1
ATOM 1437 C CA . GLY A 1 180 ? 16.094 16.859 3.533 1 88.38 180 GLY A CA 1
ATOM 1438 C C . GLY A 1 180 ? 16.516 15.484 3.062 1 88.38 180 GLY A C 1
ATOM 1439 O O . GLY A 1 180 ? 17.266 14.789 3.752 1 88.38 180 GLY A O 1
ATOM 1440 N N . ALA A 1 181 ? 16.062 15.117 1.919 1 89.88 181 ALA A N 1
ATOM 1441 C CA . ALA A 1 181 ? 16.422 13.812 1.355 1 89.88 181 ALA A CA 1
ATOM 1442 C C . ALA A 1 181 ? 17.906 13.734 1.05 1 89.88 181 ALA A C 1
ATOM 1444 O O . ALA A 1 181 ? 18.516 12.672 1.177 1 89.88 181 ALA A O 1
ATOM 1445 N N . ARG A 1 182 ? 18.422 14.797 0.628 1 87.38 182 ARG A N 1
ATOM 1446 C CA . ARG A 1 182 ? 19.844 14.836 0.305 1 87.38 182 ARG A CA 1
ATOM 1447 C C . ARG A 1 182 ? 20.703 14.656 1.558 1 87.38 182 ARG A C 1
ATOM 1449 O O . ARG A 1 182 ? 21.797 14.094 1.496 1 87.38 182 ARG A O 1
ATOM 1456 N N . SER A 1 183 ? 20.156 15.062 2.641 1 85.31 183 SER A N 1
ATOM 1457 C CA . SER A 1 183 ? 20.922 15.086 3.885 1 85.31 183 SER A CA 1
ATOM 1458 C C . SER A 1 183 ? 20.828 13.742 4.613 1 85.31 183 SER A C 1
ATOM 1460 O O . SER A 1 183 ? 21.531 13.516 5.598 1 85.31 183 SER A O 1
ATOM 1462 N N . MET A 1 184 ? 20.016 12.992 4.203 1 84.69 184 MET A N 1
ATOM 1463 C CA . MET A 1 184 ? 19.812 11.695 4.848 1 84.69 184 MET A CA 1
ATOM 1464 C C . MET A 1 184 ? 20.547 10.594 4.105 1 84.69 184 MET A C 1
ATOM 1466 O O . MET A 1 184 ? 20.609 9.453 4.57 1 84.69 184 MET A O 1
ATOM 1470 N N . MET B 1 1 ? 14.891 9.828 15.055 1 51.84 1 MET B N 1
ATOM 1471 C CA . MET B 1 1 ? 15.992 8.883 14.883 1 51.84 1 MET B CA 1
ATOM 1472 C C . MET B 1 1 ? 16.031 8.352 13.453 1 51.84 1 MET B C 1
ATOM 1474 O O . MET B 1 1 ? 14.992 8.18 12.82 1 51.84 1 MET B O 1
ATOM 1478 N N . PRO B 1 2 ? 17.203 8.336 12.891 1 66 2 PRO B N 1
ATOM 1479 C CA . PRO B 1 2 ? 17.375 7.773 11.547 1 66 2 PRO B CA 1
ATOM 1480 C C . PRO B 1 2 ? 16.812 6.355 11.43 1 66 2 PRO B C 1
ATOM 1482 O O . PRO B 1 2 ? 16.859 5.59 12.398 1 66 2 PRO B O 1
ATOM 1485 N N . LEU B 1 3 ? 16.016 6.164 10.516 1 81.44 3 LEU B N 1
ATOM 1486 C CA . LEU B 1 3 ? 15.492 4.828 10.258 1 81.44 3 LEU B CA 1
ATOM 1487 C C . LEU B 1 3 ? 16.609 3.799 10.211 1 81.44 3 LEU B C 1
ATOM 1489 O O . LEU B 1 3 ? 17.594 3.979 9.492 1 81.44 3 LEU B O 1
ATOM 1493 N N . GLU B 1 4 ? 16.562 2.844 11.18 1 95.06 4 GLU B N 1
ATOM 1494 C CA . GLU B 1 4 ? 17.453 1.693 11.094 1 95.06 4 GLU B CA 1
ATOM 1495 C C . GLU B 1 4 ? 17.031 0.764 9.953 1 95.06 4 GLU B C 1
ATOM 1497 O O . GLU B 1 4 ? 16.141 -0.062 10.117 1 95.06 4 GLU B O 1
ATOM 1502 N N . THR B 1 5 ? 17.797 0.814 8.906 1 97.75 5 THR B N 1
ATOM 1503 C CA . THR B 1 5 ? 17.344 0.246 7.641 1 97.75 5 THR B CA 1
ATOM 1504 C C . THR B 1 5 ? 17.25 -1.274 7.734 1 97.75 5 THR B C 1
ATOM 1506 O O . THR B 1 5 ? 16.328 -1.88 7.188 1 97.75 5 THR B O 1
ATOM 1509 N N . LEU B 1 6 ? 18.219 -1.926 8.406 1 98.31 6 LEU B N 1
ATOM 1510 C CA . LEU B 1 6 ? 18.188 -3.381 8.516 1 98.31 6 LEU B CA 1
ATOM 1511 C C . LEU B 1 6 ? 17.016 -3.834 9.375 1 98.31 6 LEU B C 1
ATOM 1513 O O . LEU B 1 6 ? 16.375 -4.836 9.07 1 98.31 6 LEU B O 1
ATOM 1517 N N . ALA B 1 7 ? 16.766 -3.152 10.469 1 97.75 7 ALA B N 1
ATOM 1518 C CA . ALA B 1 7 ? 15.609 -3.461 11.312 1 97.75 7 ALA B CA 1
ATOM 1519 C C . ALA B 1 7 ? 14.305 -3.264 10.555 1 97.75 7 ALA B C 1
ATOM 1521 O O . ALA B 1 7 ? 13.359 -4.035 10.719 1 97.75 7 ALA B O 1
ATOM 1522 N N . PHE B 1 8 ? 14.273 -2.223 9.742 1 98 8 PHE B N 1
ATOM 1523 C CA . PHE B 1 8 ? 13.102 -1.951 8.922 1 98 8 PHE B CA 1
ATOM 1524 C C . PHE B 1 8 ? 12.875 -3.068 7.91 1 98 8 PHE B C 1
ATOM 1526 O O . PHE B 1 8 ? 11.75 -3.543 7.734 1 98 8 PHE B O 1
ATOM 1533 N N . LEU B 1 9 ? 13.961 -3.473 7.254 1 98.62 9 LEU B N 1
ATOM 1534 C CA . LEU B 1 9 ? 13.883 -4.578 6.305 1 98.62 9 LEU B CA 1
ATOM 1535 C C . LEU B 1 9 ? 13.352 -5.84 6.984 1 98.62 9 LEU B C 1
ATOM 1537 O O . LEU B 1 9 ? 12.477 -6.52 6.445 1 98.62 9 LEU B O 1
ATOM 1541 N N . SER B 1 10 ? 13.859 -6.121 8.164 1 97.88 10 SER B N 1
ATOM 1542 C CA . SER B 1 10 ? 13.438 -7.301 8.914 1 97.88 10 SER B CA 1
ATOM 1543 C C . SER B 1 10 ? 11.953 -7.238 9.258 1 97.88 10 SER B C 1
ATOM 1545 O O . SER B 1 10 ? 11.242 -8.242 9.156 1 97.88 10 SER B O 1
ATOM 1547 N N . THR B 1 11 ? 11.531 -6.113 9.648 1 97.19 11 THR B N 1
ATOM 1548 C CA . THR B 1 11 ? 10.117 -5.906 9.961 1 97.19 11 THR B CA 1
ATOM 1549 C C . THR B 1 11 ? 9.25 -6.148 8.727 1 97.19 11 THR B C 1
ATOM 1551 O O . THR B 1 11 ? 8.219 -6.82 8.812 1 97.19 11 THR B O 1
ATOM 1554 N N . LEU B 1 12 ? 9.664 -5.637 7.621 1 98.12 12 LEU B N 1
ATOM 1555 C CA . LEU B 1 12 ? 8.898 -5.797 6.387 1 98.12 12 LEU B CA 1
ATOM 1556 C C . LEU B 1 12 ? 8.891 -7.254 5.938 1 98.12 12 LEU B C 1
ATOM 1558 O O . LEU B 1 12 ? 7.879 -7.742 5.422 1 98.12 12 LEU B O 1
ATOM 1562 N N . GLU B 1 13 ? 10.062 -7.906 6.07 1 98.19 13 GLU B N 1
ATOM 1563 C CA . GLU B 1 13 ? 10.125 -9.32 5.711 1 98.19 13 GLU B CA 1
ATOM 1564 C C . GLU B 1 13 ? 9.102 -10.133 6.508 1 98.19 13 GLU B C 1
ATOM 1566 O O . GLU B 1 13 ? 8.438 -11.016 5.961 1 98.19 13 GLU B O 1
ATOM 1571 N N . GLN B 1 14 ? 9.016 -9.844 7.742 1 96.94 14 GLN B N 1
ATOM 1572 C CA . GLN B 1 14 ? 8.055 -10.523 8.602 1 96.94 14 GLN B CA 1
ATOM 1573 C C . GLN B 1 14 ? 6.621 -10.195 8.188 1 96.94 14 GLN B C 1
AT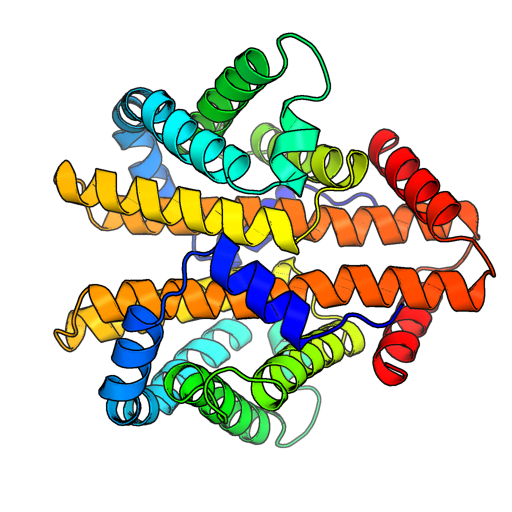OM 1575 O O . GLN B 1 14 ? 5.77 -11.086 8.133 1 96.94 14 GLN B O 1
ATOM 1580 N N . ARG B 1 15 ? 6.352 -9.008 7.863 1 97.38 15 ARG B N 1
ATOM 1581 C CA . ARG B 1 15 ? 4.992 -8.562 7.566 1 97.38 15 ARG B CA 1
ATOM 1582 C C . ARG B 1 15 ? 4.527 -9.102 6.215 1 97.38 15 ARG B C 1
ATOM 1584 O O . ARG B 1 15 ? 3.381 -9.531 6.074 1 97.38 15 ARG B O 1
ATOM 1591 N N . VAL B 1 16 ? 5.426 -9.102 5.238 1 97.19 16 VAL B N 1
ATOM 1592 C CA . VAL B 1 16 ? 5.008 -9.547 3.914 1 97.19 16 VAL B CA 1
ATOM 1593 C C . VAL B 1 16 ? 5.105 -11.062 3.828 1 97.19 16 VAL B C 1
ATOM 1595 O O . VAL B 1 16 ? 4.531 -11.68 2.926 1 97.19 16 VAL B O 1
ATOM 1598 N N . GLY B 1 17 ? 5.863 -11.656 4.75 1 96.56 17 GLY B N 1
ATOM 1599 C CA . GLY B 1 17 ? 6.047 -13.102 4.766 1 96.56 17 GLY B CA 1
ATOM 1600 C C . GLY B 1 17 ? 7.141 -13.57 3.828 1 96.56 17 GLY B C 1
ATOM 1601 O O . GLY B 1 17 ? 7 -14.609 3.172 1 96.56 17 GLY B O 1
ATOM 1602 N N . LEU B 1 18 ? 8.172 -12.797 3.646 1 98 18 LEU B N 1
ATOM 1603 C CA . LEU B 1 18 ? 9.328 -13.258 2.887 1 98 18 LEU B CA 1
ATOM 1604 C C . LEU B 1 18 ? 10.188 -14.195 3.729 1 98 18 LEU B C 1
ATOM 1606 O O . LEU B 1 18 ? 10.875 -13.75 4.656 1 98 18 LEU B O 1
ATOM 1610 N N . THR B 1 19 ? 10.258 -15.43 3.414 1 97.88 19 THR B N 1
ATOM 1611 C CA . THR B 1 19 ? 10.93 -16.453 4.211 1 97.88 19 THR B CA 1
ATOM 1612 C C . THR B 1 19 ? 12.289 -16.797 3.619 1 97.88 19 THR B C 1
ATOM 1614 O O . THR B 1 19 ? 12.641 -16.328 2.531 1 97.88 19 THR B O 1
ATOM 1617 N N . ASP B 1 20 ? 13 -17.609 4.434 1 98.06 20 ASP B N 1
ATOM 1618 C CA . ASP B 1 20 ? 14.281 -18.109 3.93 1 98.06 20 ASP B CA 1
ATOM 1619 C C . ASP B 1 20 ? 14.078 -18.969 2.693 1 98.06 20 ASP B C 1
ATOM 1621 O O . ASP B 1 20 ? 14.922 -19 1.796 1 98.06 20 ASP B O 1
ATOM 1625 N N . GLU B 1 21 ? 13.016 -19.625 2.611 1 98.25 21 GLU B N 1
ATOM 1626 C CA . GLU B 1 21 ? 12.688 -20.422 1.435 1 98.25 21 GLU B CA 1
ATOM 1627 C C . GLU B 1 21 ? 12.453 -19.531 0.214 1 98.25 21 GLU B C 1
ATOM 1629 O O . GLU B 1 21 ? 12.859 -19.875 -0.897 1 98.25 21 GLU B O 1
ATOM 1634 N N . ASP B 1 22 ? 11.75 -18.406 0.439 1 98.31 22 ASP B N 1
ATOM 1635 C CA . ASP B 1 22 ? 11.555 -17.438 -0.635 1 98.31 22 ASP B CA 1
ATOM 1636 C C . ASP B 1 22 ? 12.891 -16.922 -1.153 1 98.31 22 ASP B C 1
ATOM 1638 O O . ASP B 1 22 ? 13.109 -16.844 -2.363 1 98.31 22 ASP B O 1
ATOM 1642 N N . LYS B 1 23 ? 13.773 -16.609 -0.232 1 98.56 23 LYS B N 1
ATOM 1643 C CA . LYS B 1 23 ? 15.086 -16.078 -0.584 1 98.56 23 LYS B CA 1
ATOM 1644 C C . LYS B 1 23 ? 15.898 -17.125 -1.361 1 98.56 23 LYS B C 1
ATOM 1646 O O . LYS B 1 23 ? 16.594 -16.781 -2.318 1 98.56 23 LYS B O 1
ATOM 1651 N N . ALA B 1 24 ? 15.758 -18.344 -0.911 1 98.44 24 ALA B N 1
ATOM 1652 C CA . ALA B 1 24 ? 16.438 -19.422 -1.615 1 98.44 24 ALA B CA 1
ATOM 1653 C C . ALA B 1 24 ? 15.914 -19.578 -3.037 1 98.44 24 ALA B C 1
ATOM 1655 O O . ALA B 1 24 ? 16.672 -19.812 -3.971 1 98.44 24 ALA B O 1
ATOM 1656 N N . THR B 1 25 ? 14.633 -19.484 -3.172 1 98.5 25 THR B N 1
ATOM 1657 C CA . THR B 1 25 ? 14.008 -19.547 -4.488 1 98.5 25 THR B CA 1
ATOM 1658 C C . THR B 1 25 ? 14.508 -18.422 -5.383 1 98.5 25 THR B C 1
ATOM 1660 O O . THR B 1 25 ? 14.844 -18.656 -6.547 1 98.5 25 THR B O 1
ATOM 1663 N N . LEU B 1 26 ? 14.523 -17.219 -4.871 1 98.56 26 LEU B N 1
ATOM 1664 C CA . LEU B 1 26 ? 15.031 -16.078 -5.629 1 98.56 26 LEU B CA 1
ATOM 1665 C C . LEU B 1 26 ? 16.469 -16.312 -6.07 1 98.56 26 LEU B C 1
ATOM 1667 O O . LEU B 1 26 ? 16.797 -16.172 -7.25 1 98.56 26 LEU B O 1
ATOM 1671 N N . LYS B 1 27 ? 17.281 -16.734 -5.156 1 98.38 27 LYS B N 1
ATOM 1672 C CA . LYS B 1 27 ? 18.703 -16.969 -5.457 1 98.38 27 LYS B CA 1
ATOM 1673 C C . LYS B 1 27 ? 18.859 -18.031 -6.543 1 98.38 27 LYS B C 1
ATOM 1675 O O . LYS B 1 27 ? 19.719 -17.906 -7.422 1 98.38 27 LYS B O 1
ATOM 1680 N N . SER B 1 28 ? 18.125 -19 -6.395 1 98.19 28 SER B N 1
ATOM 1681 C CA . SER B 1 28 ? 18.219 -20.109 -7.34 1 98.19 28 SER B CA 1
ATOM 1682 C C . SER B 1 28 ? 17.828 -19.672 -8.75 1 98.19 28 SER B C 1
ATOM 1684 O O . SER B 1 28 ? 18.203 -20.328 -9.727 1 98.19 28 SER B O 1
ATOM 1686 N N . GLN B 1 29 ? 17.062 -18.594 -8.875 1 98.19 29 GLN B N 1
ATOM 1687 C CA . GLN B 1 29 ? 16.609 -18.125 -10.18 1 98.19 29 GLN B CA 1
ATOM 1688 C C . GLN B 1 29 ? 17.281 -16.812 -10.562 1 98.19 29 GLN B C 1
ATOM 1690 O O . GLN B 1 29 ? 16.75 -16.031 -11.359 1 98.19 29 GLN B O 1
ATOM 1695 N N . ALA B 1 30 ? 18.453 -16.516 -9.938 1 98.06 30 ALA B N 1
ATOM 1696 C CA . ALA B 1 30 ? 19.156 -15.258 -10.164 1 98.06 30 ALA B CA 1
ATOM 1697 C C . ALA B 1 30 ? 19.578 -15.125 -11.625 1 98.06 30 ALA B C 1
ATOM 1699 O O . ALA B 1 30 ? 19.547 -14.031 -12.188 1 98.06 30 ALA B O 1
ATOM 1700 N N . ASP B 1 31 ? 20.016 -16.188 -12.258 1 98.19 31 ASP B N 1
ATOM 1701 C CA . ASP B 1 31 ? 20.438 -16.156 -13.648 1 98.19 31 ASP B CA 1
ATOM 1702 C C . ASP B 1 31 ? 19.266 -15.828 -14.57 1 98.19 31 ASP B C 1
ATOM 1704 O O . ASP B 1 31 ? 19.406 -15.055 -15.516 1 98.19 31 ASP B O 1
ATOM 1708 N N . TRP B 1 32 ? 18.125 -16.453 -14.32 1 98.31 32 TRP B N 1
ATOM 1709 C CA . TRP B 1 32 ? 16.922 -16.141 -15.07 1 98.31 32 TRP B CA 1
ATOM 1710 C C . TRP B 1 32 ? 16.531 -14.68 -14.891 1 98.31 32 TRP B C 1
ATOM 1712 O O . TRP B 1 32 ? 16.172 -14.008 -15.859 1 98.31 32 TRP B O 1
ATOM 1722 N N . GLY B 1 33 ? 16.609 -14.211 -13.664 1 98.06 33 GLY B N 1
ATOM 1723 C CA . GLY B 1 33 ? 16.328 -12.812 -13.375 1 98.06 33 GLY B CA 1
ATOM 1724 C C . GLY B 1 33 ? 17.188 -11.852 -14.164 1 98.06 33 GLY B C 1
ATOM 1725 O O . GLY B 1 33 ? 16.703 -10.844 -14.68 1 98.06 33 GLY B O 1
ATOM 1726 N N . LEU B 1 34 ? 18.422 -12.203 -14.164 1 98.12 34 LEU B N 1
ATOM 1727 C CA . LEU B 1 34 ? 19.359 -11.367 -14.898 1 98.12 34 LEU B CA 1
ATOM 1728 C C . LEU B 1 34 ? 19.047 -11.391 -16.391 1 98.12 34 LEU B C 1
ATOM 1730 O O . LEU B 1 34 ? 19.141 -10.359 -17.062 1 98.12 34 LEU B O 1
ATOM 1734 N N . GLN B 1 35 ? 18.719 -12.461 -16.891 1 97.94 35 GLN B N 1
ATOM 1735 C CA . GLN B 1 35 ? 18.438 -12.648 -18.312 1 97.94 35 GLN B CA 1
ATOM 1736 C C . GLN B 1 35 ? 17.219 -11.828 -18.719 1 97.94 35 GLN B C 1
ATOM 1738 O O . GLN B 1 35 ? 17.188 -11.25 -19.812 1 97.94 35 GLN B O 1
ATOM 1743 N N . VAL B 1 36 ? 16.203 -11.758 -17.922 1 97.94 36 VAL B N 1
ATOM 1744 C CA . VAL B 1 36 ? 14.945 -11.141 -18.328 1 97.94 36 VAL B CA 1
ATOM 1745 C C . VAL B 1 36 ? 14.938 -9.664 -17.938 1 97.94 36 VAL B C 1
ATOM 1747 O O . VAL B 1 36 ? 14.094 -8.898 -18.406 1 97.94 36 VAL B O 1
ATOM 1750 N N . ALA B 1 37 ? 15.938 -9.211 -17.156 1 98.06 37 ALA B N 1
ATOM 1751 C CA . ALA B 1 37 ? 15.961 -7.863 -16.594 1 98.06 37 ALA B CA 1
ATOM 1752 C C . ALA B 1 37 ? 15.891 -6.805 -17.688 1 98.06 37 ALA B C 1
ATOM 1754 O O . ALA B 1 37 ? 15.172 -5.812 -17.562 1 98.06 37 ALA B O 1
ATOM 1755 N N . PRO B 1 38 ? 16.625 -6.941 -18.828 1 97.56 38 PRO B N 1
ATOM 1756 C CA . PRO B 1 38 ? 16.531 -5.945 -19.906 1 97.56 38 PRO B CA 1
ATOM 1757 C C . PRO B 1 38 ? 15.117 -5.832 -20.469 1 97.56 38 PRO B C 1
ATOM 1759 O O . PRO B 1 38 ? 14.648 -4.727 -20.75 1 97.56 38 PRO B O 1
ATOM 1762 N N . GLU B 1 39 ? 14.492 -6.941 -20.625 1 97.94 39 GLU B N 1
ATOM 1763 C CA . GLU B 1 39 ? 13.117 -6.934 -21.109 1 97.94 39 GLU B CA 1
ATOM 1764 C C . GLU B 1 39 ? 12.188 -6.246 -20.125 1 97.94 39 GLU B C 1
ATOM 1766 O O . GLU B 1 39 ? 11.289 -5.496 -20.516 1 97.94 39 GLU B O 1
ATOM 1771 N N . MET B 1 40 ? 12.352 -6.508 -18.844 1 97.69 40 MET B N 1
ATOM 1772 C CA . MET B 1 40 ? 11.57 -5.84 -17.797 1 97.69 40 MET B CA 1
ATOM 1773 C C . MET B 1 40 ? 11.805 -4.332 -17.828 1 97.69 40 MET B C 1
ATOM 1775 O O . MET B 1 40 ? 10.859 -3.553 -17.672 1 97.69 40 MET B O 1
ATOM 1779 N N . ALA B 1 41 ? 13.078 -3.955 -18.031 1 97.06 41 ALA B N 1
ATOM 1780 C CA . ALA B 1 41 ? 13.406 -2.537 -18.156 1 97.06 41 ALA B CA 1
ATOM 1781 C C . ALA B 1 41 ? 12.68 -1.906 -19.344 1 97.06 41 ALA B C 1
ATOM 1783 O O . ALA B 1 41 ? 12.164 -0.79 -19.234 1 97.06 41 ALA B O 1
ATOM 1784 N N . ASP B 1 42 ? 12.633 -2.584 -20.453 1 96.38 42 ASP B N 1
ATOM 1785 C CA . ASP B 1 42 ? 11.945 -2.09 -21.641 1 96.38 42 ASP B CA 1
ATOM 1786 C C . ASP B 1 42 ? 10.461 -1.854 -21.359 1 96.38 42 ASP B C 1
ATOM 1788 O O . ASP B 1 42 ? 9.906 -0.817 -21.734 1 96.38 42 ASP B O 1
ATOM 1792 N N . HIS B 1 43 ? 9.836 -2.838 -20.719 1 96.69 43 HIS B N 1
ATOM 1793 C CA . HIS B 1 43 ? 8.43 -2.693 -20.359 1 96.69 43 HIS B CA 1
ATOM 1794 C C . HIS B 1 43 ? 8.219 -1.513 -19.422 1 96.69 43 HIS B C 1
ATOM 1796 O O . HIS B 1 43 ? 7.273 -0.74 -19.578 1 96.69 43 HIS B O 1
ATOM 1802 N N . PHE B 1 44 ? 9.125 -1.351 -18.5 1 96.5 44 PHE B N 1
ATOM 1803 C CA . PHE B 1 44 ? 9.023 -0.306 -17.5 1 96.5 44 PHE B CA 1
ATOM 1804 C C . PHE B 1 44 ? 9.148 1.075 -18.125 1 96.5 44 PHE B C 1
ATOM 1806 O O . PHE B 1 44 ? 8.305 1.944 -17.906 1 96.5 44 PHE B O 1
ATOM 1813 N N . TYR B 1 45 ? 10.102 1.225 -18.891 1 94 45 TYR B N 1
ATOM 1814 C CA . TYR B 1 45 ? 10.352 2.559 -19.422 1 94 45 TYR B CA 1
ATOM 1815 C C . TYR B 1 45 ? 9.406 2.883 -20.578 1 94 45 TYR B C 1
ATOM 1817 O O . TYR B 1 45 ? 9.094 4.051 -20.812 1 94 45 TYR B O 1
ATOM 1825 N N . ALA B 1 46 ? 8.914 1.905 -21.25 1 94.12 46 ALA B N 1
ATOM 1826 C CA . ALA B 1 46 ? 7.809 2.125 -22.188 1 94.12 46 ALA B CA 1
ATOM 1827 C C . ALA B 1 46 ? 6.562 2.613 -21.453 1 94.12 46 ALA B C 1
ATOM 1829 O O . ALA B 1 46 ? 5.879 3.527 -21.906 1 94.12 46 ALA B O 1
ATOM 1830 N N . TYR B 1 47 ? 6.332 1.986 -20.391 1 95.25 47 TYR B N 1
ATOM 1831 C CA . TYR B 1 47 ? 5.223 2.385 -19.531 1 95.25 47 TYR B CA 1
ATOM 1832 C C . TYR B 1 47 ? 5.375 3.832 -19.078 1 95.25 47 TYR B C 1
ATOM 1834 O O . TYR B 1 47 ? 4.438 4.625 -19.172 1 95.25 47 TYR B O 1
ATOM 1842 N N . LEU B 1 48 ? 6.562 4.176 -18.562 1 93.69 48 LEU B N 1
ATOM 1843 C CA . LEU B 1 48 ? 6.809 5.535 -18.094 1 93.69 48 LEU B CA 1
ATOM 1844 C C . LEU B 1 48 ? 6.695 6.535 -19.234 1 93.69 48 LEU B C 1
ATOM 1846 O O . LEU B 1 48 ? 6.223 7.66 -19.047 1 93.69 48 LEU B O 1
ATOM 1850 N N . GLY B 1 49 ? 7.07 6.129 -20.391 1 91.56 49 GLY B N 1
ATOM 1851 C CA . GLY B 1 49 ? 7.051 6.984 -21.562 1 91.56 49 GLY B CA 1
ATOM 1852 C C . GLY B 1 49 ? 5.648 7.363 -22 1 91.56 49 GLY B C 1
ATOM 1853 O O . GLY B 1 49 ? 5.445 8.414 -22.609 1 91.56 49 GLY B O 1
ATOM 1854 N N . ARG B 1 50 ? 4.652 6.586 -21.641 1 91.81 50 ARG B N 1
ATOM 1855 C CA . ARG B 1 50 ? 3.271 6.82 -22.047 1 91.81 50 ARG B CA 1
ATOM 1856 C C . ARG B 1 50 ? 2.594 7.828 -21.125 1 91.81 50 ARG B C 1
ATOM 1858 O O . ARG B 1 50 ? 1.536 8.367 -21.453 1 91.81 50 ARG B O 1
ATOM 1865 N N . ASP B 1 51 ? 3.266 8 -20.016 1 91.62 51 ASP B N 1
ATOM 1866 C CA . ASP B 1 51 ? 2.777 8.992 -19.062 1 91.62 51 ASP B CA 1
ATOM 1867 C C . ASP B 1 51 ? 3.436 10.352 -19.297 1 91.62 51 ASP B C 1
ATOM 1869 O O . ASP B 1 51 ? 4.656 10.484 -19.188 1 91.62 51 ASP B O 1
ATOM 1873 N N . ALA B 1 52 ? 2.578 11.398 -19.594 1 88.06 52 ALA B N 1
ATOM 1874 C CA . ALA B 1 52 ? 3.115 12.703 -19.984 1 88.06 52 ALA B CA 1
ATOM 1875 C C . ALA B 1 52 ? 4.043 13.258 -18.906 1 88.06 52 ALA B C 1
ATOM 1877 O O . ALA B 1 52 ? 5.117 13.773 -19.219 1 88.06 52 ALA B O 1
ATOM 1878 N N . GLU B 1 53 ? 3.729 13.18 -17.656 1 88 53 GLU B N 1
ATOM 1879 C CA . GLU B 1 53 ? 4.527 13.703 -16.547 1 88 53 GLU B CA 1
ATOM 1880 C C . GLU B 1 53 ? 5.836 12.938 -16.406 1 88 53 GLU B C 1
ATOM 1882 O O . GLU B 1 53 ? 6.895 13.539 -16.203 1 88 53 GLU B O 1
ATOM 1887 N N . MET B 1 54 ? 5.723 11.633 -16.484 1 89.12 54 MET B N 1
ATOM 1888 C CA . MET B 1 54 ? 6.902 10.797 -16.297 1 89.12 54 MET B CA 1
ATOM 1889 C C . MET B 1 54 ? 7.848 10.914 -17.484 1 89.12 54 MET B C 1
ATOM 1891 O O . MET B 1 54 ? 9.07 10.875 -17.328 1 89.12 54 MET B O 1
ATOM 1895 N N . SER B 1 55 ? 7.258 11.031 -18.609 1 87.06 55 SER B N 1
ATOM 1896 C CA . SER B 1 55 ? 8.07 11.195 -19.812 1 87.06 55 SER B CA 1
ATOM 1897 C C . SER B 1 55 ? 8.922 12.453 -19.734 1 87.06 55 SER B C 1
ATOM 1899 O O . SER B 1 55 ? 10.07 12.461 -20.172 1 87.06 55 SER B O 1
ATOM 1901 N N . ALA B 1 56 ? 8.367 13.469 -19.188 1 84.19 56 ALA B N 1
ATOM 1902 C CA . ALA B 1 56 ? 9.086 14.734 -19.047 1 84.19 56 ALA B CA 1
ATOM 1903 C C . ALA B 1 56 ? 10.266 14.594 -18.094 1 84.19 56 ALA B C 1
ATOM 1905 O O . ALA B 1 56 ? 11.328 15.18 -18.312 1 84.19 56 ALA B O 1
ATOM 1906 N N . ILE B 1 57 ? 10.117 13.789 -17.094 1 80.06 57 ILE B N 1
ATOM 1907 C CA . ILE B 1 57 ? 11.164 13.562 -16.094 1 80.06 57 ILE B CA 1
ATOM 1908 C C . ILE B 1 57 ? 12.266 12.703 -16.703 1 80.06 57 ILE B C 1
ATOM 1910 O O . ILE B 1 57 ? 13.453 12.93 -16.438 1 80.06 57 ILE B O 1
ATOM 1914 N N . LEU B 1 58 ? 11.891 11.766 -17.5 1 80.25 58 LEU B N 1
ATOM 1915 C CA . LEU B 1 58 ? 12.844 10.844 -18.109 1 80.25 58 LEU B CA 1
ATOM 1916 C C . LEU B 1 58 ? 13.695 11.547 -19.156 1 80.25 58 LEU B C 1
ATOM 1918 O O . LEU B 1 58 ? 14.852 11.18 -19.375 1 80.25 58 LEU B O 1
ATOM 1922 N N . HIS B 1 59 ? 13.164 12.555 -19.703 1 76.81 59 HIS B N 1
ATOM 1923 C CA . HIS B 1 59 ? 13.859 13.172 -20.828 1 76.81 59 HIS B CA 1
ATOM 1924 C C . HIS B 1 59 ? 14.5 14.492 -20.422 1 76.81 59 HIS B C 1
ATOM 1926 O O . HIS B 1 59 ? 14.992 15.234 -21.281 1 76.81 59 HIS B O 1
ATOM 1932 N N . ASP B 1 60 ? 14.383 14.641 -19.156 1 66.81 60 ASP B N 1
ATOM 1933 C CA . ASP B 1 60 ? 15.07 15.836 -18.688 1 66.81 60 ASP B CA 1
ATOM 1934 C C . ASP B 1 60 ? 16.578 15.633 -18.656 1 66.81 60 ASP B C 1
ATOM 1936 O O . ASP B 1 60 ? 17.109 15.016 -17.719 1 66.81 60 ASP B O 1
ATOM 1940 N N . GLY B 1 61 ? 17.219 15.648 -19.797 1 60.56 61 GLY B N 1
ATOM 1941 C CA . GLY B 1 61 ? 18.656 15.617 -19.953 1 60.56 61 GLY B CA 1
ATOM 1942 C C . GLY B 1 61 ? 19.141 14.508 -20.875 1 60.56 61 GLY B C 1
ATOM 1943 O O . GLY B 1 61 ? 18.469 13.484 -21.016 1 60.56 61 GLY B O 1
ATOM 1944 N N . ASN B 1 62 ? 20.234 14.633 -21.516 1 55.38 62 ASN B N 1
ATOM 1945 C CA . ASN B 1 62 ? 20.859 13.758 -22.516 1 55.38 62 ASN B CA 1
ATOM 1946 C C . ASN B 1 62 ? 21.453 12.516 -21.875 1 55.38 62 ASN B C 1
ATOM 1948 O O . ASN B 1 62 ? 22.25 12.609 -20.938 1 55.38 62 ASN B O 1
ATOM 1952 N N . GLY B 1 63 ? 21.016 11.305 -22.266 1 58.81 63 GLY B N 1
ATOM 1953 C CA . GLY B 1 63 ? 21.641 10.055 -21.859 1 58.81 63 GLY B CA 1
ATOM 1954 C C . GLY B 1 63 ? 21.047 9.484 -20.578 1 58.81 63 GLY B C 1
ATOM 1955 O O . GLY B 1 63 ? 21.422 8.391 -20.156 1 58.81 63 GLY B O 1
ATOM 1956 N N . ARG B 1 64 ? 20.141 10.148 -20.094 1 74.56 64 ARG B N 1
ATOM 1957 C CA . ARG B 1 64 ? 19.547 9.805 -18.797 1 74.56 64 ARG B CA 1
ATOM 1958 C C . ARG B 1 64 ? 18.812 8.469 -18.875 1 74.56 64 ARG B C 1
ATOM 1960 O O . ARG B 1 64 ? 18.938 7.633 -17.969 1 74.56 64 ARG B O 1
ATOM 1967 N N . ILE B 1 65 ? 18.375 8.141 -19.984 1 78.12 65 ILE B N 1
ATOM 1968 C CA . ILE B 1 65 ? 17.547 6.945 -20.109 1 78.12 65 ILE B CA 1
ATOM 1969 C C . ILE B 1 65 ? 18.422 5.699 -20.094 1 78.12 65 ILE B C 1
ATOM 1971 O O . ILE B 1 65 ? 18.062 4.672 -19.531 1 78.12 65 ILE B O 1
ATOM 1975 N N . HIS B 1 66 ? 19.547 5.832 -20.734 1 81.38 66 HIS B N 1
ATOM 1976 C CA . HIS B 1 66 ? 20.453 4.684 -20.766 1 81.38 66 HIS B CA 1
ATOM 1977 C C . HIS B 1 66 ? 20.938 4.336 -19.375 1 81.38 66 HIS B C 1
ATOM 1979 O O . HIS B 1 66 ? 20.984 3.16 -19 1 81.38 66 HIS B O 1
ATOM 1985 N N . ARG B 1 67 ? 21.328 5.34 -18.688 1 86.69 67 ARG B N 1
ATOM 1986 C CA . AR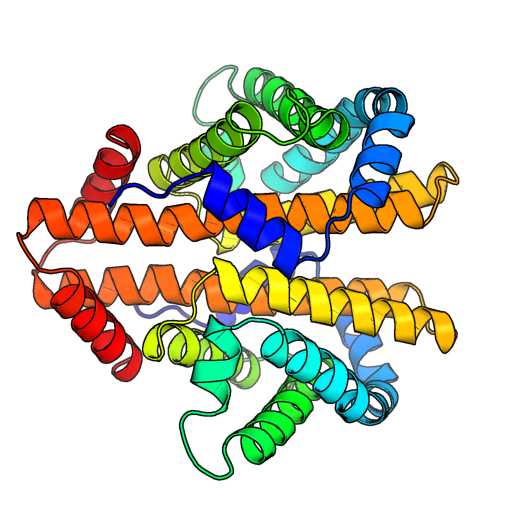G B 1 67 ? 21.797 5.121 -17.328 1 86.69 67 ARG B CA 1
ATOM 1987 C C . ARG B 1 67 ? 20.672 4.582 -16.438 1 86.69 67 ARG B C 1
ATOM 1989 O O . ARG B 1 67 ? 20.906 3.709 -15.602 1 86.69 67 ARG B O 1
ATOM 1996 N N . LEU B 1 68 ? 19.547 5.035 -16.688 1 88.81 68 LEU B N 1
ATOM 1997 C CA . LEU B 1 68 ? 18.391 4.598 -15.906 1 88.81 68 LEU B CA 1
ATOM 1998 C C . LEU B 1 68 ? 18.062 3.139 -16.203 1 88.81 68 LEU B C 1
ATOM 2000 O O . LEU B 1 68 ? 17.672 2.389 -15.305 1 88.81 68 LEU B O 1
ATOM 2004 N N . ARG B 1 69 ? 18.25 2.816 -17.422 1 91.44 69 ARG B N 1
ATOM 2005 C CA . ARG B 1 69 ? 18.016 1.43 -17.812 1 91.44 69 ARG B CA 1
ATOM 2006 C C . ARG B 1 69 ? 18.969 0.488 -17.094 1 91.44 69 ARG B C 1
ATOM 2008 O O . ARG B 1 69 ? 18.562 -0.565 -16.594 1 91.44 69 ARG B O 1
ATOM 2015 N N . GLU B 1 70 ? 20.172 0.896 -17.047 1 94 70 GLU B N 1
ATOM 2016 C CA . GLU B 1 70 ? 21.172 0.084 -16.375 1 94 70 GLU B CA 1
ATOM 2017 C C . GLU B 1 70 ? 20.875 -0.016 -14.875 1 94 70 GLU B C 1
ATOM 2019 O O . GLU B 1 70 ? 21.031 -1.08 -14.273 1 94 70 GLU B O 1
ATOM 2024 N N . THR B 1 71 ? 20.438 1.043 -14.328 1 94.62 71 THR B N 1
ATOM 2025 C CA . THR B 1 71 ? 20.078 1.064 -12.914 1 94.62 71 THR B CA 1
ATOM 2026 C C . THR B 1 71 ? 18.891 0.137 -12.633 1 94.62 71 THR B C 1
ATOM 2028 O O . THR B 1 71 ? 18.875 -0.564 -11.625 1 94.62 71 THR B O 1
ATOM 2031 N N . PHE B 1 72 ? 17.953 0.166 -13.523 1 96.94 72 PHE B N 1
ATOM 2032 C CA . PHE B 1 72 ? 16.812 -0.723 -13.383 1 96.94 72 PHE B CA 1
ATOM 2033 C C . PHE B 1 72 ? 17.25 -2.182 -13.422 1 96.94 72 PHE B C 1
ATOM 2035 O O . PHE B 1 72 ? 16.797 -2.992 -12.602 1 96.94 72 PHE B O 1
ATOM 2042 N N . ILE B 1 73 ? 18.094 -2.518 -14.305 1 97.69 73 ILE B N 1
ATOM 2043 C CA . ILE B 1 73 ? 18.547 -3.891 -14.469 1 97.69 73 ILE B CA 1
ATOM 2044 C C . ILE B 1 73 ? 19.266 -4.348 -13.203 1 97.69 73 ILE B C 1
ATOM 2046 O O . ILE B 1 73 ? 19.047 -5.457 -12.719 1 97.69 73 ILE B O 1
ATOM 2050 N N . GLN B 1 74 ? 20.047 -3.484 -12.734 1 97.75 74 GLN B N 1
ATOM 2051 C CA . GLN B 1 74 ? 20.781 -3.789 -11.5 1 97.75 74 GLN B CA 1
ATOM 2052 C C . GLN B 1 74 ? 19.812 -3.977 -10.336 1 97.75 74 GLN B C 1
ATOM 2054 O O . GLN B 1 74 ? 19.922 -4.953 -9.586 1 97.75 74 GLN B O 1
ATOM 2059 N N . TRP B 1 75 ? 18.922 -3.045 -10.172 1 98.31 75 TRP B N 1
ATOM 2060 C CA . TRP B 1 75 ? 17.922 -3.109 -9.117 1 98.31 75 TRP B CA 1
ATOM 2061 C C . TRP B 1 75 ? 17.125 -4.414 -9.188 1 98.31 75 TRP B C 1
ATOM 2063 O O . TRP B 1 75 ? 16.969 -5.098 -8.18 1 98.31 75 TRP B O 1
ATOM 2073 N N . PHE B 1 76 ? 16.688 -4.754 -10.367 1 98.62 76 PHE B N 1
ATOM 2074 C CA . PHE B 1 76 ? 15.891 -5.949 -10.594 1 98.62 76 PHE B CA 1
ATOM 2075 C C . PHE B 1 76 ? 16.672 -7.203 -10.219 1 98.62 76 PHE B C 1
ATOM 2077 O O . PHE B 1 76 ? 16.172 -8.078 -9.516 1 98.62 76 PHE B O 1
ATOM 2084 N N . HIS B 1 77 ? 17.875 -7.242 -10.594 1 98.38 77 HIS B N 1
ATOM 2085 C CA . HIS B 1 77 ? 18.719 -8.398 -10.328 1 98.38 77 HIS B CA 1
ATOM 2086 C C . HIS B 1 77 ? 19.047 -8.516 -8.844 1 98.38 77 HIS B C 1
ATOM 2088 O O . HIS B 1 77 ? 19.141 -9.625 -8.312 1 98.38 77 HIS B O 1
ATOM 2094 N N . GLU B 1 78 ? 19.188 -7.426 -8.203 1 98.56 78 GLU B N 1
ATOM 2095 C CA . GLU B 1 78 ? 19.5 -7.398 -6.781 1 98.56 78 GLU B CA 1
ATOM 2096 C C . GLU B 1 78 ? 18.391 -8.055 -5.957 1 98.56 78 GLU B C 1
ATOM 2098 O O . GLU B 1 78 ? 18.656 -8.609 -4.891 1 98.56 78 GLU B O 1
ATOM 2103 N N . MET B 1 79 ? 17.188 -8.062 -6.449 1 98.44 79 MET B N 1
ATOM 2104 C CA . MET B 1 79 ? 16.078 -8.695 -5.73 1 98.44 79 MET B CA 1
ATOM 2105 C C . MET B 1 79 ? 16.281 -10.203 -5.645 1 98.44 79 MET B C 1
ATOM 2107 O O . MET B 1 79 ? 15.828 -10.844 -4.695 1 98.44 79 MET B O 1
ATOM 2111 N N . PHE B 1 80 ? 17.016 -10.703 -6.59 1 98.56 80 PHE B N 1
ATOM 2112 C CA . PHE B 1 80 ? 17.25 -12.141 -6.641 1 98.56 80 PHE B CA 1
ATOM 2113 C C . PHE B 1 80 ? 18.438 -12.523 -5.781 1 98.56 80 PHE B C 1
ATOM 2115 O O . PHE B 1 80 ? 18.422 -13.555 -5.102 1 98.56 80 PHE B O 1
ATOM 2122 N N . THR B 1 81 ? 19.438 -11.672 -5.801 1 98.12 81 THR B N 1
ATOM 2123 C CA . THR B 1 81 ? 20.703 -12.047 -5.176 1 98.12 81 THR B CA 1
ATOM 2124 C C . THR B 1 81 ? 20.734 -11.594 -3.717 1 98.12 81 THR B C 1
ATOM 2126 O O . THR B 1 81 ? 21.484 -12.141 -2.908 1 98.12 81 THR B O 1
ATOM 2129 N N . GLY B 1 82 ? 20 -10.531 -3.391 1 98.19 82 GLY B N 1
ATOM 2130 C CA . GLY B 1 82 ? 20.016 -9.961 -2.055 1 98.19 82 GLY B CA 1
ATOM 2131 C C . GLY B 1 82 ? 21.281 -9.188 -1.746 1 98.19 82 GLY B C 1
ATOM 2132 O O . GLY B 1 82 ? 21.469 -8.688 -0.632 1 98.19 82 GLY B O 1
ATOM 2133 N N . MET B 1 83 ? 22.25 -9.211 -2.729 1 98 83 MET B N 1
ATOM 2134 C CA . MET B 1 83 ? 23.516 -8.484 -2.625 1 98 83 MET B CA 1
ATOM 2135 C C . MET B 1 83 ? 24.391 -9.078 -1.528 1 98 83 MET B C 1
ATOM 2137 O O . MET B 1 83 ? 25.453 -9.641 -1.812 1 98 83 MET B O 1
ATOM 2141 N N . ASP B 1 84 ? 23.969 -9.047 -0.295 1 98.38 84 ASP B N 1
ATOM 2142 C CA . ASP B 1 84 ? 24.641 -9.562 0.893 1 98.38 84 ASP B CA 1
ATOM 2143 C C . ASP B 1 84 ? 23.688 -10.422 1.729 1 98.38 84 ASP B C 1
ATOM 2145 O O . ASP B 1 84 ? 23.656 -10.289 2.953 1 98.38 84 ASP B O 1
ATOM 2149 N N . ASP B 1 85 ? 22.938 -11.164 1.044 1 97.56 85 ASP B N 1
ATOM 2150 C CA . ASP B 1 85 ? 21.938 -12.023 1.657 1 97.56 85 ASP B CA 1
ATOM 2151 C C . ASP B 1 85 ? 20.859 -11.203 2.375 1 97.56 85 ASP B C 1
ATOM 2153 O O . ASP B 1 85 ? 20.562 -11.461 3.541 1 97.56 85 ASP B O 1
ATOM 2157 N N . TRP B 1 86 ? 20.359 -10.18 1.678 1 98.38 86 TRP B N 1
ATOM 2158 C CA . TRP B 1 86 ? 19.328 -9.289 2.215 1 98.38 86 TRP B CA 1
ATOM 2159 C C . TRP B 1 86 ? 19.719 -8.789 3.602 1 98.38 86 TRP B C 1
ATOM 2161 O O . TRP B 1 86 ? 18.906 -8.797 4.523 1 98.38 86 TRP B O 1
ATOM 2171 N N . GLY B 1 87 ? 21.031 -8.352 3.676 1 98.12 87 GLY B N 1
ATOM 2172 C CA . GLY B 1 87 ? 21.562 -7.785 4.898 1 98.12 87 GLY B CA 1
ATOM 2173 C C . GLY B 1 87 ? 21.562 -6.27 4.906 1 98.12 87 GLY B C 1
ATOM 2174 O O . GLY B 1 87 ? 20.641 -5.645 4.379 1 98.12 87 GLY B O 1
ATOM 2175 N N . GLN B 1 88 ? 22.547 -5.68 5.551 1 98.5 88 GLN B N 1
ATOM 2176 C CA . GLN B 1 88 ? 22.656 -4.242 5.77 1 98.5 88 GLN B CA 1
ATOM 2177 C C . GLN B 1 88 ? 22.812 -3.494 4.453 1 98.5 88 GLN B C 1
ATOM 2179 O O . GLN B 1 88 ? 22.188 -2.455 4.242 1 98.5 88 GLN B O 1
ATOM 2184 N N . ALA B 1 89 ? 23.656 -3.986 3.588 1 98.62 89 ALA B N 1
ATOM 2185 C CA . ALA B 1 89 ? 23.922 -3.307 2.322 1 98.62 89 ALA B CA 1
ATOM 2186 C C . ALA B 1 89 ? 22.672 -3.26 1.452 1 98.62 89 ALA B C 1
ATOM 2188 O O . ALA B 1 89 ? 22.406 -2.254 0.793 1 98.62 89 ALA B O 1
ATOM 2189 N N . TYR B 1 90 ? 21.922 -4.352 1.465 1 98.69 90 TYR B N 1
ATOM 2190 C CA . TYR B 1 90 ? 20.688 -4.402 0.714 1 98.69 90 TYR B CA 1
ATOM 2191 C C . TYR B 1 90 ? 19.672 -3.395 1.259 1 98.69 90 TYR B C 1
ATOM 2193 O O . TYR B 1 90 ? 19.078 -2.625 0.498 1 98.69 90 TYR B O 1
ATOM 2201 N N . ALA B 1 91 ? 19.547 -3.412 2.51 1 98.69 91 ALA B N 1
ATOM 2202 C CA . ALA B 1 91 ? 18.594 -2.516 3.166 1 98.69 91 ALA B CA 1
ATOM 2203 C C . ALA B 1 91 ? 18.953 -1.055 2.896 1 98.69 91 ALA B C 1
ATOM 2205 O O . ALA B 1 91 ? 18.078 -0.243 2.596 1 98.69 91 ALA B O 1
ATOM 2206 N N . ASP B 1 92 ? 20.203 -0.745 2.998 1 98.38 92 ASP B N 1
ATOM 2207 C CA . ASP B 1 92 ? 20.672 0.62 2.76 1 98.38 92 ASP B CA 1
ATOM 2208 C C . ASP B 1 92 ? 20.391 1.049 1.321 1 98.38 92 ASP B C 1
ATOM 2210 O O . ASP B 1 92 ? 20.016 2.199 1.07 1 98.38 92 ASP B O 1
ATOM 2214 N N . ARG B 1 93 ? 20.609 0.155 0.438 1 98.06 93 ARG B N 1
ATOM 2215 C CA . ARG B 1 93 ? 20.375 0.446 -0.974 1 98.06 93 ARG B CA 1
ATOM 2216 C C . ARG B 1 93 ? 18.906 0.722 -1.246 1 98.06 93 ARG B C 1
ATOM 2218 O O . ARG B 1 93 ? 18.562 1.646 -1.989 1 98.06 93 ARG B O 1
ATOM 2225 N N . ARG B 1 94 ? 18.031 -0.046 -0.687 1 98.5 94 ARG B N 1
ATOM 2226 C CA . ARG B 1 94 ? 16.609 0.182 -0.853 1 98.5 94 ARG B CA 1
ATOM 2227 C C . ARG B 1 94 ? 16.188 1.532 -0.277 1 98.5 94 ARG B C 1
ATOM 2229 O O . ARG B 1 94 ? 15.375 2.244 -0.869 1 98.5 94 ARG B O 1
ATOM 2236 N N . TRP B 1 95 ? 16.766 1.829 0.878 1 98.06 95 TRP B N 1
ATOM 2237 C CA . TRP B 1 95 ? 16.469 3.119 1.499 1 98.06 95 TRP B CA 1
ATOM 2238 C C . TRP B 1 95 ? 16.938 4.266 0.608 1 98.06 95 TRP B C 1
ATOM 2240 O O . TRP B 1 95 ? 16.203 5.242 0.413 1 98.06 95 TRP B O 1
ATOM 2250 N N . LYS B 1 96 ? 18.125 4.141 0.049 1 97.56 96 LYS B N 1
ATOM 2251 C CA . LYS B 1 96 ? 18.656 5.164 -0.839 1 97.56 96 LYS B CA 1
ATOM 2252 C C . LYS B 1 96 ? 17.766 5.367 -2.055 1 97.56 96 LYS B C 1
ATOM 2254 O O . LYS B 1 96 ? 17.594 6.492 -2.527 1 97.56 96 LYS B O 1
ATOM 2259 N N . ILE B 1 97 ? 17.203 4.293 -2.537 1 97.69 97 ILE B N 1
ATOM 2260 C CA . ILE B 1 97 ? 16.281 4.375 -3.668 1 97.69 97 ILE B CA 1
ATOM 2261 C C . ILE B 1 97 ? 15.055 5.195 -3.279 1 97.69 97 ILE B C 1
ATOM 2263 O O . ILE B 1 97 ? 14.594 6.039 -4.051 1 97.69 97 ILE B O 1
ATOM 2267 N N . GLY B 1 98 ? 14.555 4.969 -2.111 1 97.5 98 GLY B N 1
ATOM 2268 C CA . GLY B 1 98 ? 13.461 5.773 -1.603 1 97.5 98 GLY B CA 1
ATOM 2269 C C . GLY B 1 98 ? 13.797 7.25 -1.504 1 97.5 98 GLY B C 1
ATOM 2270 O O . GLY B 1 98 ? 13 8.102 -1.911 1 97.5 98 GLY B O 1
ATOM 2271 N N . LEU B 1 99 ? 14.977 7.547 -0.986 1 96.75 99 LEU B N 1
ATOM 2272 C CA . LEU B 1 99 ? 15.422 8.922 -0.805 1 96.75 99 LEU B CA 1
ATOM 2273 C C . LEU B 1 99 ? 15.523 9.641 -2.146 1 96.75 99 LEU B C 1
ATOM 2275 O O . LEU B 1 99 ? 15.172 10.82 -2.252 1 96.75 99 LEU B O 1
ATOM 2279 N N . VAL B 1 100 ? 16 8.961 -3.189 1 95.19 100 VAL B N 1
ATOM 2280 C CA . VAL B 1 100 ? 16.141 9.555 -4.52 1 95.19 100 VAL B CA 1
ATOM 2281 C C . VAL B 1 100 ? 14.766 9.914 -5.07 1 95.19 100 VAL B C 1
ATOM 2283 O O . VAL B 1 100 ? 14.594 10.969 -5.676 1 95.19 100 VAL B O 1
ATOM 2286 N N . HIS B 1 101 ? 13.758 9.094 -4.844 1 95.69 101 HIS B N 1
ATOM 2287 C CA . HIS B 1 101 ? 12.398 9.367 -5.312 1 95.69 101 HIS B CA 1
ATOM 2288 C C . HIS B 1 101 ? 11.805 10.578 -4.609 1 95.69 101 HIS B C 1
ATOM 2290 O O . HIS B 1 101 ? 11.148 11.406 -5.242 1 95.69 101 HIS B O 1
ATOM 2296 N N . VAL B 1 102 ? 12.062 10.656 -3.342 1 94.94 102 VAL B N 1
ATOM 2297 C CA . VAL B 1 102 ? 11.609 11.82 -2.592 1 94.94 102 VAL B CA 1
ATOM 2298 C C . VAL B 1 102 ? 12.281 13.078 -3.139 1 94.94 102 VAL B C 1
ATOM 2300 O O . VAL B 1 102 ? 11.617 14.094 -3.365 1 94.94 102 VAL B O 1
ATOM 2303 N N . ARG B 1 103 ? 13.578 12.992 -3.377 1 93.44 103 ARG B N 1
ATOM 2304 C CA . ARG B 1 103 ? 14.383 14.133 -3.799 1 93.44 103 ARG B CA 1
ATOM 2305 C C . ARG B 1 103 ? 13.883 14.695 -5.129 1 93.44 103 ARG B C 1
ATOM 2307 O O . ARG B 1 103 ? 13.844 15.906 -5.324 1 93.44 103 ARG B O 1
ATOM 2314 N N . ILE B 1 104 ? 13.461 13.836 -6.008 1 91.12 104 ILE B N 1
ATOM 2315 C CA . ILE B 1 104 ? 13.117 14.289 -7.352 1 91.12 104 ILE B CA 1
ATOM 2316 C C . ILE B 1 104 ? 11.602 14.461 -7.461 1 91.12 104 ILE B C 1
ATOM 2318 O O . ILE B 1 104 ? 11.086 14.781 -8.531 1 91.12 104 ILE B O 1
ATOM 2322 N N . GLY B 1 105 ? 10.875 14.188 -6.418 1 90.88 105 GLY B N 1
ATOM 2323 C CA . GLY B 1 105 ? 9.461 14.5 -6.34 1 90.88 105 GLY B CA 1
ATOM 2324 C C . GLY B 1 105 ? 8.578 13.461 -7.016 1 90.88 105 GLY B C 1
ATOM 2325 O O . GLY B 1 105 ? 7.516 13.789 -7.543 1 90.88 105 GLY B O 1
ATOM 2326 N N . ILE B 1 106 ? 9.031 12.258 -7.078 1 93.75 106 ILE B N 1
ATOM 2327 C CA . ILE B 1 106 ? 8.219 11.18 -7.629 1 93.75 106 ILE B CA 1
ATOM 2328 C C . ILE B 1 106 ? 7.469 10.469 -6.5 1 93.75 106 ILE B C 1
ATOM 2330 O O . ILE B 1 106 ? 8.047 9.656 -5.773 1 93.75 106 ILE B O 1
ATOM 2334 N N . GLY B 1 107 ? 6.168 10.719 -6.457 1 94.5 107 GLY B N 1
ATOM 2335 C CA . GLY B 1 107 ? 5.371 10.297 -5.316 1 94.5 107 GLY B CA 1
ATOM 2336 C C . GLY B 1 107 ? 4.582 9.023 -5.582 1 94.5 107 GLY B C 1
ATOM 2337 O O . GLY B 1 107 ? 4.773 8.375 -6.613 1 94.5 107 GLY B O 1
ATOM 2338 N N . PRO B 1 108 ? 3.701 8.672 -4.613 1 97.25 108 PRO B N 1
ATOM 2339 C CA . PRO B 1 108 ? 2.967 7.402 -4.656 1 97.25 108 PRO B CA 1
ATOM 2340 C C . PRO B 1 108 ? 2.113 7.258 -5.914 1 97.25 108 PRO B C 1
ATOM 2342 O O . PRO B 1 108 ? 1.938 6.148 -6.422 1 97.25 108 PRO B O 1
ATOM 2345 N N . GLN B 1 109 ? 1.635 8.312 -6.441 1 96.56 109 GLN B N 1
ATOM 2346 C CA . GLN B 1 109 ? 0.787 8.234 -7.625 1 96.56 109 GLN B CA 1
ATOM 2347 C C . GLN B 1 109 ? 1.561 7.684 -8.82 1 96.56 109 GLN B C 1
ATOM 2349 O O . GLN B 1 109 ? 0.967 7.148 -9.758 1 96.56 109 GLN B O 1
ATOM 2354 N N . HIS B 1 110 ? 2.871 7.84 -8.805 1 96.75 110 HIS B N 1
ATOM 2355 C CA . HIS B 1 110 ? 3.709 7.328 -9.883 1 96.75 110 HIS B CA 1
ATOM 2356 C C . HIS B 1 110 ? 4.32 5.98 -9.516 1 96.75 110 HIS B C 1
ATOM 2358 O O . HIS B 1 110 ? 4.355 5.062 -10.336 1 96.75 110 HIS B O 1
ATOM 2364 N N . VAL B 1 111 ? 4.742 5.875 -8.25 1 97.81 111 VAL B N 1
ATOM 2365 C CA . VAL B 1 111 ? 5.562 4.742 -7.836 1 97.81 111 VAL B CA 1
ATOM 2366 C C . VAL B 1 111 ? 4.695 3.492 -7.719 1 97.81 111 VAL B C 1
ATOM 2368 O O . VAL B 1 111 ? 5.102 2.406 -8.141 1 97.81 111 VAL B O 1
ATOM 2371 N N . VAL B 1 112 ? 3.527 3.596 -7.133 1 98.62 112 VAL B N 1
ATOM 2372 C CA . VAL B 1 112 ? 2.68 2.438 -6.875 1 98.62 112 VAL B CA 1
ATOM 2373 C C . VAL B 1 112 ? 2.256 1.801 -8.195 1 98.62 112 VAL B C 1
ATOM 2375 O O . VAL B 1 112 ? 2.455 0.602 -8.406 1 98.62 112 VAL B O 1
ATOM 2378 N N . PRO B 1 113 ? 1.712 2.611 -9.164 1 98.19 113 PRO B N 1
ATOM 2379 C CA . PRO B 1 113 ? 1.372 1.997 -10.453 1 98.19 113 PRO B CA 1
ATOM 2380 C C . PRO B 1 113 ? 2.594 1.45 -11.188 1 98.19 113 PRO B C 1
ATOM 2382 O O . PRO B 1 113 ? 2.494 0.444 -11.891 1 98.19 113 PRO B O 1
ATOM 2385 N N . ALA B 1 114 ? 3.709 2.129 -11.078 1 97.62 114 ALA B N 1
ATOM 2386 C CA . ALA B 1 114 ? 4.922 1.646 -11.734 1 97.62 114 ALA B CA 1
ATOM 2387 C C . ALA B 1 114 ? 5.332 0.279 -11.188 1 97.62 114 ALA B C 1
ATOM 2389 O O . ALA B 1 114 ? 5.691 -0.618 -11.953 1 97.62 114 ALA B O 1
ATOM 2390 N N . MET B 1 115 ? 5.277 0.129 -9.867 1 98.19 115 MET B N 1
ATOM 2391 C CA . MET B 1 115 ? 5.59 -1.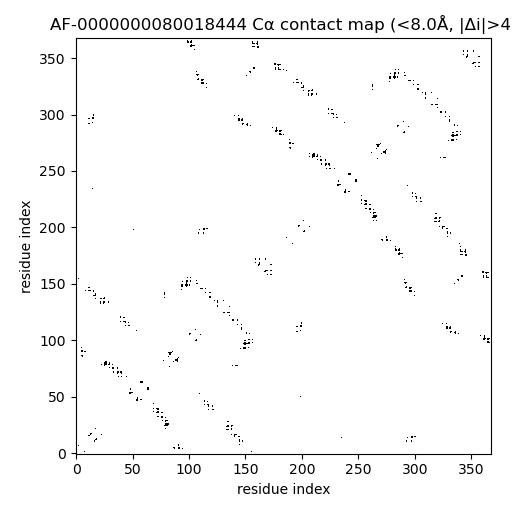167 -9.273 1 98.19 115 MET B CA 1
ATOM 2392 C C . MET B 1 115 ? 4.594 -2.229 -9.727 1 98.19 115 MET B C 1
ATOM 2394 O O . MET B 1 115 ? 4.973 -3.373 -9.977 1 98.19 115 MET B O 1
ATOM 2398 N N . ALA B 1 116 ? 3.299 -1.823 -9.773 1 97.25 116 ALA B N 1
ATOM 2399 C CA . ALA B 1 116 ? 2.281 -2.744 -10.273 1 97.25 116 ALA B CA 1
ATOM 2400 C C . ALA B 1 116 ? 2.629 -3.24 -11.68 1 97.25 116 ALA B C 1
ATOM 2402 O O . ALA B 1 116 ? 2.426 -4.414 -12 1 97.25 116 ALA B O 1
ATOM 2403 N N . THR B 1 117 ? 3.129 -2.346 -12.508 1 96.69 117 THR B N 1
ATOM 2404 C CA . THR B 1 117 ? 3.5 -2.686 -13.875 1 96.69 117 THR B CA 1
ATOM 2405 C C . THR B 1 117 ? 4.652 -3.686 -13.898 1 96.69 117 THR B C 1
ATOM 2407 O O . THR B 1 117 ? 4.629 -4.652 -14.664 1 96.69 117 THR B O 1
ATOM 2410 N N . VAL B 1 118 ? 5.652 -3.475 -13.039 1 97.19 118 VAL B N 1
ATOM 2411 C CA . VAL B 1 118 ? 6.789 -4.387 -12.961 1 97.19 118 VAL B CA 1
ATOM 2412 C C . VAL B 1 118 ? 6.312 -5.773 -12.539 1 97.19 118 VAL B C 1
ATOM 2414 O O . VAL B 1 118 ? 6.66 -6.773 -13.164 1 97.19 118 VAL B O 1
ATOM 2417 N N . ILE B 1 119 ? 5.512 -5.832 -11.508 1 96.62 119 ILE B N 1
ATOM 2418 C CA . ILE B 1 119 ? 5.012 -7.094 -10.984 1 96.62 119 ILE B CA 1
ATOM 2419 C C . ILE B 1 119 ? 4.203 -7.816 -12.055 1 96.62 119 ILE B C 1
ATOM 2421 O O . ILE B 1 119 ? 4.379 -9.023 -12.273 1 96.62 119 ILE B O 1
ATOM 2425 N N . HIS B 1 120 ? 3.383 -7.047 -12.75 1 95.56 120 HIS B N 1
ATOM 2426 C CA . HIS B 1 120 ? 2.543 -7.617 -13.797 1 95.56 120 HIS B CA 1
ATOM 2427 C C . HIS B 1 120 ? 3.389 -8.227 -14.906 1 95.56 120 HIS B C 1
ATOM 2429 O O . HIS B 1 120 ? 3.154 -9.359 -15.32 1 95.56 120 HIS B O 1
ATOM 2435 N N . GLU B 1 121 ? 4.379 -7.496 -15.398 1 97.12 121 GLU B N 1
ATOM 2436 C CA . GLU B 1 121 ? 5.188 -7.945 -16.531 1 97.12 121 GLU B CA 1
ATOM 2437 C C . GLU B 1 121 ? 6.059 -9.141 -16.141 1 97.12 121 GLU B C 1
ATOM 2439 O O . GLU B 1 121 ? 6.258 -10.055 -16.938 1 97.12 121 GLU B O 1
ATOM 2444 N N . VAL B 1 122 ? 6.562 -9.125 -14.938 1 97.12 122 VAL B N 1
ATOM 2445 C CA . VAL B 1 122 ? 7.414 -10.234 -14.523 1 97.12 122 VAL B CA 1
ATOM 2446 C C . VAL B 1 122 ? 6.57 -11.492 -14.32 1 97.12 122 VAL B C 1
ATOM 2448 O O . VAL B 1 122 ? 7.004 -12.602 -14.633 1 97.12 122 VAL B O 1
ATOM 2451 N N . GLU B 1 123 ? 5.426 -11.328 -13.75 1 94.94 123 GLU B N 1
ATOM 2452 C CA . GLU B 1 123 ? 4.531 -12.469 -13.578 1 94.94 123 GLU B CA 1
ATOM 2453 C C . GLU B 1 123 ? 4.164 -13.094 -14.922 1 94.94 123 GLU B C 1
ATOM 2455 O O . GLU B 1 123 ? 4.094 -14.312 -15.047 1 94.94 123 GLU B O 1
ATOM 2460 N N . LYS B 1 124 ? 3.834 -12.242 -15.859 1 95.19 124 LYS B N 1
ATOM 2461 C CA . LYS B 1 124 ? 3.551 -12.734 -17.203 1 95.19 124 LYS B CA 1
ATOM 2462 C C . LYS B 1 124 ? 4.73 -13.523 -17.766 1 95.19 124 LYS B C 1
ATOM 2464 O O . LYS B 1 124 ? 4.543 -14.586 -18.359 1 95.19 124 LYS B O 1
ATOM 2469 N N . ARG B 1 125 ? 5.961 -13 -17.578 1 97.5 125 ARG B N 1
ATOM 2470 C CA . ARG B 1 125 ? 7.16 -13.664 -18.078 1 97.5 125 ARG B CA 1
ATOM 2471 C C . ARG B 1 125 ? 7.383 -15 -17.375 1 97.5 125 ARG B C 1
ATOM 2473 O O . ARG B 1 125 ? 7.781 -15.977 -18 1 97.5 125 ARG B O 1
ATOM 2480 N N . ILE B 1 126 ? 7.094 -15.047 -16.047 1 97 126 ILE B N 1
ATOM 2481 C CA . ILE B 1 126 ? 7.199 -16.266 -15.25 1 97 126 ILE B CA 1
ATOM 2482 C C . ILE B 1 126 ? 6.258 -17.328 -15.82 1 97 126 ILE B C 1
ATOM 2484 O O . ILE B 1 126 ? 6.637 -18.5 -15.953 1 97 126 ILE B O 1
ATOM 2488 N N . GLN B 1 127 ? 5.035 -16.922 -16.156 1 93.69 127 GLN B N 1
ATOM 2489 C CA . GLN B 1 127 ? 4.047 -17.844 -16.719 1 93.69 127 GLN B CA 1
ATOM 2490 C C . GLN B 1 127 ? 4.48 -18.359 -18.094 1 93.69 127 GLN B C 1
ATOM 2492 O O . GLN B 1 127 ? 4.395 -19.547 -18.375 1 93.69 127 GLN B O 1
ATOM 2497 N N . VAL B 1 128 ? 4.957 -17.469 -18.938 1 96.31 128 VAL B N 1
ATOM 2498 C CA . VAL B 1 128 ? 5.359 -17.812 -20.297 1 96.31 128 VAL B CA 1
ATOM 2499 C C . VAL B 1 128 ? 6.535 -18.781 -20.266 1 96.31 128 VAL B C 1
ATOM 2501 O O . VAL B 1 128 ? 6.594 -19.719 -21.062 1 96.31 128 VAL B O 1
ATOM 2504 N N . ASP B 1 129 ? 7.461 -18.578 -19.297 1 97.56 129 ASP B N 1
ATOM 2505 C CA . ASP B 1 129 ? 8.68 -19.391 -19.234 1 97.56 129 ASP B CA 1
ATOM 2506 C C . ASP B 1 129 ? 8.453 -20.656 -18.422 1 97.56 129 ASP B C 1
ATOM 2508 O O . ASP B 1 129 ? 9.336 -21.516 -18.328 1 97.56 129 ASP B O 1
ATOM 2512 N N . GLY B 1 130 ? 7.277 -20.766 -17.797 1 95.25 130 GLY B N 1
ATOM 2513 C CA . GLY B 1 130 ? 6.965 -21.953 -17.016 1 95.25 130 GLY B CA 1
ATOM 2514 C C . GLY B 1 130 ? 7.727 -22.031 -15.711 1 95.25 130 GLY B C 1
ATOM 2515 O O . GLY B 1 130 ? 8.109 -23.109 -15.266 1 95.25 130 GLY B O 1
ATOM 2516 N N . GLN B 1 131 ? 8.008 -20.828 -15.188 1 93.5 131 GLN B N 1
ATOM 2517 C CA . GLN B 1 131 ? 8.656 -20.797 -13.883 1 93.5 131 GLN B CA 1
ATOM 2518 C C . GLN B 1 131 ? 7.684 -21.172 -12.773 1 93.5 131 GLN B C 1
ATOM 2520 O O . GLN B 1 131 ? 6.473 -21.234 -12.992 1 93.5 131 GLN B O 1
ATOM 2525 N N . ASN B 1 132 ? 8.281 -21.422 -11.602 1 92.31 132 ASN B N 1
ATOM 2526 C CA . ASN B 1 132 ? 7.516 -21.922 -10.469 1 92.31 132 ASN B CA 1
ATOM 2527 C C . ASN B 1 132 ? 6.691 -20.828 -9.805 1 92.31 132 ASN B C 1
ATOM 2529 O O . ASN B 1 132 ? 7.105 -19.656 -9.781 1 92.31 132 ASN B O 1
ATOM 2533 N N . GLN B 1 133 ? 5.488 -21.281 -9.281 1 92.69 133 GLN B N 1
ATOM 2534 C CA . GLN B 1 133 ? 4.598 -20.391 -8.547 1 92.69 133 GLN B CA 1
ATOM 2535 C C . GLN B 1 133 ? 5.301 -19.781 -7.328 1 92.69 133 GLN B C 1
ATOM 2537 O O . GLN B 1 133 ? 5.035 -18.641 -6.949 1 92.69 133 GLN B O 1
ATOM 2542 N N . ALA B 1 134 ? 6.25 -20.547 -6.812 1 96.38 134 ALA B N 1
ATOM 2543 C CA . ALA B 1 134 ? 7.016 -20.078 -5.66 1 96.38 134 ALA B CA 1
ATOM 2544 C C . ALA B 1 134 ? 7.836 -18.844 -6.016 1 96.38 134 ALA B C 1
ATOM 2546 O O . ALA B 1 134 ? 8 -17.938 -5.188 1 96.38 134 ALA B O 1
ATOM 2547 N N . LEU B 1 135 ? 8.336 -18.812 -7.227 1 97.94 135 LEU B N 1
ATOM 2548 C CA . LEU B 1 135 ? 9.109 -17.656 -7.68 1 97.94 135 LEU B CA 1
ATOM 2549 C C . LEU B 1 135 ? 8.219 -16.438 -7.812 1 97.94 135 LEU B C 1
ATOM 2551 O O . LEU B 1 135 ? 8.625 -15.328 -7.43 1 97.94 135 LEU B O 1
ATOM 2555 N N . LYS B 1 136 ? 7.039 -16.625 -8.336 1 96.38 136 LYS B N 1
ATOM 2556 C CA . LYS B 1 136 ? 6.082 -15.531 -8.484 1 96.38 136 LYS B CA 1
ATOM 2557 C C . LYS B 1 136 ? 5.754 -14.898 -7.133 1 96.38 136 LYS B C 1
ATOM 2559 O O . LYS B 1 136 ? 5.754 -13.672 -6.996 1 96.38 136 LYS B O 1
ATOM 2564 N N . GLU B 1 137 ? 5.5 -15.727 -6.203 1 96.19 137 GLU B N 1
ATOM 2565 C CA . GLU B 1 137 ? 5.133 -15.258 -4.871 1 96.19 137 GLU B CA 1
ATOM 2566 C C . GLU B 1 137 ? 6.301 -14.539 -4.199 1 96.19 137 GLU B C 1
ATOM 2568 O O . GLU B 1 137 ? 6.125 -13.477 -3.6 1 96.19 137 GLU B O 1
ATOM 2573 N N . ALA B 1 138 ? 7.52 -15.125 -4.273 1 98 138 ALA B N 1
ATOM 2574 C CA . ALA B 1 138 ? 8.711 -14.523 -3.674 1 98 138 ALA B CA 1
ATOM 2575 C C . ALA B 1 138 ? 9 -13.156 -4.289 1 98 138 ALA B C 1
ATOM 2577 O O . ALA B 1 138 ? 9.328 -12.203 -3.574 1 98 138 ALA B O 1
ATOM 2578 N N . LEU B 1 139 ? 8.836 -13.078 -5.594 1 97.75 139 LEU B N 1
ATOM 2579 C CA . LEU B 1 139 ? 9.109 -11.828 -6.301 1 97.75 139 LEU B CA 1
ATOM 2580 C C . LEU B 1 139 ? 8.078 -10.758 -5.945 1 97.75 139 LEU B C 1
ATOM 2582 O O . LEU B 1 139 ? 8.422 -9.586 -5.805 1 97.75 139 LEU B O 1
ATOM 2586 N N . SER B 1 140 ? 6.805 -11.156 -5.84 1 96.81 140 SER B N 1
ATOM 2587 C CA . SER B 1 140 ? 5.766 -10.211 -5.434 1 96.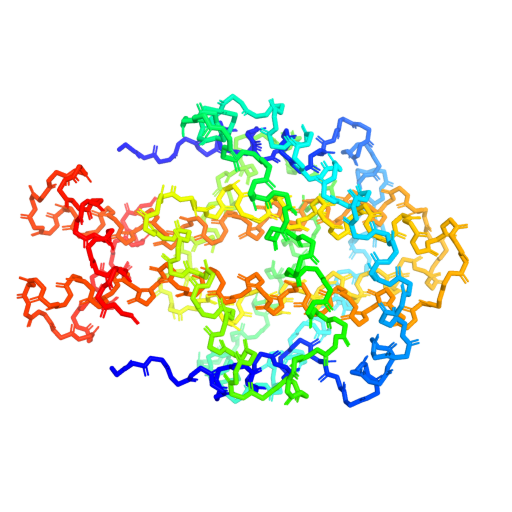81 140 SER B CA 1
ATOM 2588 C C . SER B 1 140 ? 6.035 -9.664 -4.039 1 96.81 140 SER B C 1
ATOM 2590 O O . SER B 1 140 ? 5.902 -8.461 -3.803 1 96.81 140 SER B O 1
ATOM 2592 N N . ARG B 1 141 ? 6.492 -10.531 -3.15 1 97.75 141 ARG B N 1
ATOM 2593 C CA . ARG B 1 141 ? 6.766 -10.125 -1.774 1 97.75 141 ARG B CA 1
ATOM 2594 C C . ARG B 1 141 ? 7.934 -9.148 -1.711 1 97.75 141 ARG B C 1
ATOM 2596 O O . ARG B 1 141 ? 7.863 -8.133 -1.023 1 97.75 141 ARG B O 1
ATOM 2603 N N . ILE B 1 142 ? 9.008 -9.461 -2.414 1 98.62 142 ILE B N 1
ATOM 2604 C CA . ILE B 1 142 ? 10.188 -8.609 -2.346 1 98.62 142 ILE B CA 1
ATOM 2605 C C . ILE B 1 142 ? 9.898 -7.273 -3.025 1 98.62 142 ILE B C 1
ATOM 2607 O O . ILE B 1 142 ? 10.414 -6.234 -2.609 1 98.62 142 ILE B O 1
ATOM 2611 N N . CYS B 1 143 ? 9.062 -7.246 -4.086 1 98.38 143 CYS B N 1
ATOM 2612 C CA . CYS B 1 143 ? 8.648 -6 -4.723 1 98.38 143 CYS B CA 1
ATOM 2613 C C . CYS B 1 143 ? 7.855 -5.133 -3.754 1 98.38 143 CYS B C 1
ATOM 2615 O O . CYS B 1 143 ? 8.016 -3.91 -3.734 1 98.38 143 CYS B O 1
ATOM 2617 N N . MET B 1 144 ? 7.043 -5.766 -2.947 1 98.56 144 MET B N 1
ATOM 2618 C CA . MET B 1 144 ? 6.25 -5.02 -1.976 1 98.56 144 MET B CA 1
ATOM 2619 C C . MET B 1 144 ? 7.137 -4.445 -0.876 1 98.56 144 MET B C 1
ATOM 2621 O O . MET B 1 144 ? 6.855 -3.363 -0.354 1 98.56 144 MET B O 1
ATOM 2625 N N . ILE B 1 145 ? 8.195 -5.156 -0.542 1 98.75 145 ILE B N 1
ATOM 2626 C CA . ILE B 1 145 ? 9.18 -4.637 0.399 1 98.75 145 ILE B CA 1
ATOM 2627 C C . ILE B 1 145 ? 9.828 -3.383 -0.181 1 98.75 145 ILE B C 1
ATOM 2629 O O . ILE B 1 145 ? 9.953 -2.365 0.503 1 98.75 145 ILE B O 1
ATOM 2633 N N . ASP B 1 146 ? 10.219 -3.453 -1.461 1 98.69 146 ASP B N 1
ATOM 2634 C CA . ASP B 1 146 ? 10.836 -2.305 -2.121 1 98.69 146 ASP B CA 1
ATOM 2635 C C . ASP B 1 146 ? 9.875 -1.121 -2.17 1 98.69 146 ASP B C 1
ATOM 2637 O O . ASP B 1 146 ? 10.266 0.019 -1.921 1 98.69 146 ASP B O 1
ATOM 2641 N N . LEU B 1 147 ? 8.617 -1.446 -2.447 1 98.75 147 LEU B N 1
ATOM 2642 C CA . LEU B 1 147 ? 7.598 -0.402 -2.48 1 98.75 147 LEU B CA 1
ATOM 2643 C C . LEU B 1 147 ? 7.438 0.245 -1.108 1 98.75 147 LEU B C 1
ATOM 2645 O O . LEU B 1 147 ? 7.316 1.468 -1.005 1 98.75 147 LEU B O 1
ATOM 2649 N N . ALA B 1 148 ? 7.465 -0.558 -0.131 1 98.69 148 ALA B N 1
ATOM 2650 C CA . ALA B 1 148 ? 7.324 -0.049 1.231 1 98.69 148 ALA B CA 1
ATOM 2651 C C . ALA B 1 148 ? 8.484 0.875 1.595 1 98.69 148 ALA B C 1
ATOM 2653 O O . ALA B 1 148 ? 8.281 1.897 2.256 1 98.69 148 ALA B O 1
ATOM 2654 N N . PHE B 1 149 ? 9.688 0.508 1.22 1 98.75 149 PHE B N 1
ATOM 2655 C CA . PHE B 1 149 ? 10.844 1.361 1.442 1 98.75 149 PHE B CA 1
ATOM 2656 C C . PHE B 1 149 ? 10.648 2.725 0.789 1 98.75 149 PHE B C 1
ATOM 2658 O O . PHE B 1 149 ? 10.883 3.758 1.416 1 98.75 149 PHE B O 1
ATOM 2665 N N . ILE B 1 150 ? 10.195 2.727 -0.469 1 98.5 150 ILE B N 1
ATOM 2666 C CA . ILE B 1 150 ? 10.039 3.967 -1.225 1 98.5 150 ILE B CA 1
ATOM 2667 C C . ILE B 1 150 ? 8.961 4.832 -0.583 1 98.5 150 ILE B C 1
ATOM 2669 O O . ILE B 1 150 ? 9.156 6.031 -0.374 1 98.5 150 ILE B O 1
ATOM 2673 N N . GLU B 1 151 ? 7.863 4.199 -0.232 1 98.25 151 GLU B N 1
ATOM 2674 C CA . GLU B 1 151 ? 6.754 4.949 0.348 1 98.25 151 GLU B CA 1
ATOM 2675 C C . GLU B 1 151 ? 7.102 5.453 1.745 1 98.25 151 GLU B C 1
ATOM 2677 O O . GLU B 1 151 ? 6.684 6.547 2.137 1 98.25 151 GLU B O 1
ATOM 2682 N N . GLN B 1 152 ? 7.824 4.645 2.471 1 97.38 152 GLN B N 1
ATOM 2683 C CA . GLN B 1 152 ? 8.211 5.035 3.82 1 97.38 152 GLN B CA 1
ATOM 2684 C C . GLN B 1 152 ? 9.188 6.215 3.795 1 97.38 152 GLN B C 1
ATOM 2686 O O . GLN B 1 152 ? 9.195 7.043 4.707 1 97.38 152 GLN B O 1
ATOM 2691 N N . ALA B 1 153 ? 10 6.27 2.795 1 96.69 153 ALA B N 1
ATOM 2692 C CA . ALA B 1 153 ? 10.961 7.359 2.668 1 96.69 153 ALA B CA 1
ATOM 2693 C C . ALA B 1 153 ? 10.258 8.711 2.629 1 96.69 153 ALA B C 1
ATOM 2695 O O . ALA B 1 153 ? 10.734 9.688 3.219 1 96.69 153 ALA B O 1
ATOM 2696 N N . TYR B 1 154 ? 9.094 8.797 1.961 1 94.5 154 TYR B N 1
ATOM 2697 C CA . TYR B 1 154 ? 8.344 10.047 1.89 1 94.5 154 TYR B CA 1
ATOM 2698 C C . TYR B 1 154 ? 7.934 10.508 3.279 1 94.5 154 TYR B C 1
ATOM 2700 O O . TYR B 1 154 ? 8.039 11.695 3.602 1 94.5 154 TYR B O 1
ATOM 2708 N N . VAL B 1 155 ? 7.5 9.594 4.047 1 92.81 155 VAL B N 1
ATOM 2709 C CA . VAL B 1 155 ? 7 9.898 5.383 1 92.81 155 VAL B CA 1
ATOM 2710 C C . VAL B 1 155 ? 8.156 10.352 6.273 1 92.81 155 VAL B C 1
ATOM 2712 O O . VAL B 1 155 ? 8.055 11.367 6.957 1 92.81 155 VAL B O 1
ATOM 2715 N N . GLU B 1 156 ? 9.258 9.617 6.254 1 93.56 156 GLU B N 1
ATOM 2716 C CA . GLU B 1 156 ? 10.398 9.891 7.125 1 93.56 156 GLU B CA 1
ATOM 2717 C C . GLU B 1 156 ? 11.086 11.195 6.742 1 93.56 156 GLU B C 1
ATOM 2719 O O . GLU B 1 156 ? 11.438 11.992 7.609 1 93.56 156 GLU B O 1
ATOM 2724 N N . VAL B 1 157 ? 11.297 11.383 5.469 1 92.88 157 VAL B N 1
ATOM 2725 C CA . VAL B 1 157 ? 12 12.57 5.004 1 92.88 157 VAL B CA 1
ATOM 2726 C C . VAL B 1 157 ? 11.172 13.82 5.301 1 92.88 157 VAL B C 1
ATOM 2728 O O . VAL B 1 157 ? 11.703 14.836 5.75 1 92.88 157 VAL B O 1
ATOM 2731 N N . SER B 1 158 ? 9.852 13.75 5.008 1 90.5 158 SER B N 1
ATOM 2732 C CA . SER B 1 158 ? 8.977 14.891 5.258 1 90.5 158 SER B CA 1
ATOM 2733 C C . SER B 1 158 ? 8.984 15.281 6.734 1 90.5 158 SER B C 1
ATOM 2735 O O . SER B 1 158 ? 9.117 16.453 7.07 1 90.5 158 SER B O 1
ATOM 2737 N N . SER B 1 159 ? 8.875 14.25 7.523 1 91.12 159 SER B N 1
ATOM 2738 C CA . SER B 1 159 ? 8.867 14.492 8.961 1 91.12 159 SER B CA 1
ATOM 2739 C C . SER B 1 159 ? 10.195 15.078 9.43 1 91.12 159 SER B C 1
ATOM 2741 O O . SER B 1 159 ? 10.219 16.109 10.102 1 91.12 159 SER B O 1
ATOM 2743 N N . ASP B 1 160 ? 11.258 14.492 9.047 1 92.56 160 ASP B N 1
ATOM 2744 C CA . ASP B 1 160 ? 12.586 14.906 9.492 1 92.56 160 ASP B CA 1
ATOM 2745 C C . ASP B 1 160 ? 12.906 16.328 9.023 1 92.56 160 ASP B C 1
ATOM 2747 O O . ASP B 1 160 ? 13.43 17.141 9.789 1 92.56 160 ASP B O 1
ATOM 2751 N N . ALA B 1 161 ? 12.594 16.578 7.766 1 90.56 161 ALA B N 1
ATOM 2752 C CA . ALA B 1 161 ? 12.883 17.891 7.195 1 90.56 161 ALA B CA 1
ATOM 2753 C C . ALA B 1 161 ? 12.094 18.984 7.91 1 90.56 161 ALA B C 1
ATOM 2755 O O . ALA B 1 161 ? 12.633 20.047 8.211 1 90.56 161 ALA B O 1
ATOM 2756 N N . VAL B 1 162 ? 10.859 18.75 8.188 1 90.56 162 VAL B N 1
ATOM 2757 C CA . VAL B 1 162 ? 10 19.719 8.836 1 90.56 162 VAL B CA 1
ATOM 2758 C C . VAL B 1 162 ? 10.453 19.938 10.281 1 90.56 162 VAL B C 1
ATOM 2760 O O . VAL B 1 162 ? 10.523 21.078 10.75 1 90.56 162 VAL B O 1
ATOM 2763 N N . LEU B 1 163 ? 10.789 18.859 10.938 1 91.5 163 LEU B N 1
ATOM 2764 C CA . LEU B 1 163 ? 11.219 18.969 12.328 1 91.5 163 LEU B CA 1
ATOM 2765 C C . LEU B 1 163 ? 12.531 19.734 12.43 1 91.5 163 LEU B C 1
ATOM 2767 O O . LEU B 1 163 ? 12.703 20.562 13.336 1 91.5 163 LEU B O 1
ATOM 2771 N N . ARG B 1 164 ? 13.391 19.609 11.555 1 91.56 164 ARG B N 1
ATOM 2772 C CA . ARG B 1 164 ? 14.68 20.281 11.562 1 91.56 164 ARG B CA 1
ATOM 2773 C C . ARG B 1 164 ? 14.508 21.781 11.281 1 91.56 164 ARG B C 1
ATOM 2775 O O . ARG B 1 164 ? 15.172 22.609 11.906 1 91.56 164 ARG B O 1
ATOM 2782 N N . GLU B 1 165 ? 13.578 21.984 10.398 1 88.94 165 GLU B N 1
ATOM 2783 C CA . GLU B 1 165 ? 13.391 23.375 9.984 1 88.94 165 GLU B CA 1
ATOM 2784 C C . GLU B 1 165 ? 12.562 24.156 11 1 88.94 165 GLU B C 1
ATOM 2786 O O . GLU B 1 165 ? 12.734 25.359 11.156 1 88.94 165 GLU B O 1
ATOM 2791 N N . THR B 1 166 ? 11.711 23.531 11.719 1 89.38 166 THR B N 1
ATOM 2792 C CA . THR B 1 166 ? 10.75 24.234 12.562 1 89.38 166 THR B CA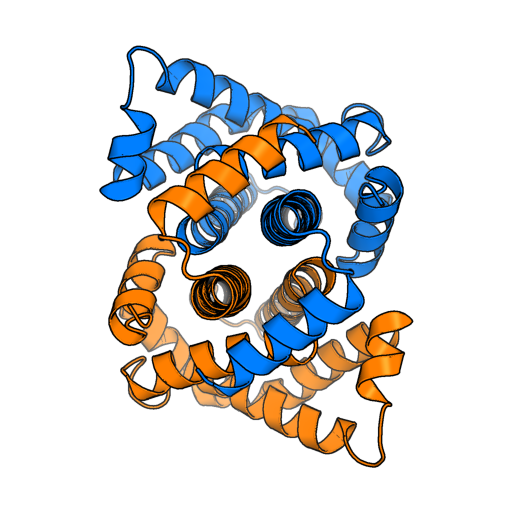 1
ATOM 2793 C C . THR B 1 166 ? 11.125 24.094 14.039 1 89.38 166 THR B C 1
ATOM 2795 O O . THR B 1 166 ? 10.641 24.859 14.875 1 89.38 166 THR B O 1
ATOM 2798 N N . GLY B 1 167 ? 11.828 23.047 14.383 1 91.19 167 GLY B N 1
ATOM 2799 C CA . GLY B 1 167 ? 12.125 22.766 15.773 1 91.19 167 GLY B CA 1
ATOM 2800 C C . GLY B 1 167 ? 10.984 22.062 16.5 1 91.19 167 GLY B C 1
ATOM 2801 O O . GLY B 1 167 ? 11.039 21.891 17.719 1 91.19 167 GLY B O 1
ATOM 2802 N N . TRP B 1 168 ? 9.977 21.625 15.766 1 90.75 168 TRP B N 1
ATOM 2803 C CA . TRP B 1 168 ? 8.852 20.906 16.344 1 90.75 168 TRP B CA 1
ATOM 2804 C C . TRP B 1 168 ? 9.297 19.531 16.859 1 90.75 168 TRP B C 1
ATOM 2806 O O . TRP B 1 168 ? 10.305 18.984 16.391 1 90.75 168 TRP B O 1
ATOM 2816 N N . THR B 1 169 ? 8.523 19.078 17.922 1 92.12 169 THR B N 1
ATOM 2817 C CA . THR B 1 169 ? 8.719 17.703 18.344 1 92.12 169 THR B CA 1
ATOM 2818 C C . THR B 1 169 ? 7.973 16.734 17.422 1 92.12 169 THR B C 1
ATOM 2820 O O . THR B 1 169 ? 7.047 17.141 16.719 1 92.12 169 THR B O 1
ATOM 2823 N N . GLN B 1 170 ? 8.367 15.562 17.453 1 90.81 170 GLN B N 1
ATOM 2824 C CA . GLN B 1 170 ? 7.688 14.531 16.656 1 90.81 170 GLN B CA 1
ATOM 2825 C C . GLN B 1 170 ? 6.223 14.414 17.078 1 90.81 170 GLN B C 1
ATOM 2827 O O . GLN B 1 170 ? 5.352 14.211 16.219 1 90.81 170 GLN B O 1
ATOM 2832 N N . GLY B 1 171 ? 6.008 14.438 18.312 1 92 171 GLY B N 1
ATOM 2833 C CA . GLY B 1 171 ? 4.648 14.383 18.828 1 92 171 GLY B CA 1
ATOM 2834 C C . GLY B 1 171 ? 3.77 15.5 18.297 1 92 171 GLY B C 1
ATOM 2835 O O . GLY B 1 171 ? 2.617 15.273 17.938 1 92 171 GLY B O 1
ATOM 2836 N N . LEU B 1 172 ? 4.309 16.719 18.281 1 91.81 172 LEU B N 1
ATOM 2837 C CA . LEU B 1 172 ? 3.572 17.859 17.75 1 91.81 172 LEU B CA 1
ATOM 2838 C C . LEU B 1 172 ? 3.289 17.672 16.266 1 91.81 172 LEU B C 1
ATOM 2840 O O . LEU B 1 172 ? 2.191 17.984 15.797 1 91.81 172 LEU B O 1
ATOM 2844 N N . PHE B 1 173 ? 4.254 17.266 15.539 1 91.94 173 PHE B N 1
ATOM 2845 C CA . PHE B 1 173 ? 4.098 17.016 14.109 1 91.94 173 PHE B CA 1
ATOM 2846 C C . PHE B 1 173 ? 2.998 16 13.852 1 91.94 173 PHE B C 1
ATOM 2848 O O . PHE B 1 173 ? 2.148 16.203 12.984 1 91.94 173 PHE B O 1
ATOM 2855 N N . ARG B 1 174 ? 2.99 14.977 14.633 1 91.44 174 ARG B N 1
ATOM 2856 C CA . ARG B 1 174 ? 1.994 13.922 14.461 1 91.44 174 ARG B CA 1
ATOM 2857 C C . ARG B 1 174 ? 0.589 14.453 14.734 1 91.44 174 ARG B C 1
ATOM 2859 O O . ARG B 1 174 ? -0.361 14.094 14.039 1 91.44 174 ARG B O 1
ATOM 2866 N N . ARG B 1 175 ? 0.478 15.195 15.734 1 92.44 175 ARG B N 1
ATOM 2867 C CA . ARG B 1 175 ? -0.814 15.781 16.062 1 92.44 175 ARG B CA 1
ATOM 2868 C C . ARG B 1 175 ? -1.29 16.719 14.961 1 92.44 175 ARG B C 1
ATOM 2870 O O . ARG B 1 175 ? -2.48 16.766 14.641 1 92.44 175 ARG B O 1
ATOM 2877 N N . LEU B 1 176 ? -0.33 17.438 14.43 1 91.75 176 LEU B N 1
ATOM 2878 C CA . LEU B 1 176 ? -0.645 18.359 13.336 1 91.75 176 LEU B CA 1
ATOM 2879 C C . LEU B 1 176 ? -1.161 17.609 12.117 1 91.75 176 LEU B C 1
ATOM 2881 O O . LEU B 1 176 ? -2.139 18.016 11.492 1 91.75 176 LEU B O 1
ATOM 2885 N N . ILE B 1 177 ? -0.53 16.547 11.852 1 91.69 177 ILE B N 1
ATOM 2886 C CA . ILE B 1 177 ? -0.905 15.742 10.695 1 91.69 177 ILE B CA 1
ATOM 2887 C C . ILE B 1 177 ? -2.275 15.109 10.93 1 91.69 177 ILE B C 1
ATOM 2889 O O . ILE B 1 177 ? -3.121 15.094 10.031 1 91.69 177 ILE B O 1
ATOM 2893 N N . ALA B 1 178 ? -2.514 14.602 12.078 1 92.75 178 ALA B N 1
ATOM 2894 C CA . ALA B 1 178 ? -3.807 14.008 12.422 1 92.75 178 ALA B CA 1
ATOM 2895 C C . ALA B 1 178 ? -4.926 15.039 12.297 1 92.75 178 ALA B C 1
ATOM 2897 O O . ALA B 1 178 ? -6.008 14.727 11.789 1 92.75 178 ALA B O 1
ATOM 2898 N N . THR B 1 179 ? -4.668 16.156 12.781 1 91.38 179 THR B N 1
ATOM 2899 C CA . THR B 1 179 ? -5.637 17.25 12.711 1 91.38 179 THR B CA 1
ATOM 2900 C C . THR B 1 179 ? -5.887 17.641 11.258 1 91.38 179 THR B C 1
ATOM 2902 O O . THR B 1 179 ? -7.023 17.938 10.867 1 91.38 179 THR B O 1
ATOM 2905 N N . GLY B 1 180 ? -4.812 17.766 10.484 1 88.62 180 GLY B N 1
ATOM 2906 C CA . GLY B 1 180 ? -4.945 18.062 9.07 1 88.62 180 GLY B CA 1
ATOM 2907 C C . GLY B 1 180 ? -5.816 17.062 8.32 1 88.62 180 GLY B C 1
ATOM 2908 O O . GLY B 1 180 ? -6.617 17.453 7.469 1 88.62 180 GLY B O 1
ATOM 2909 N N . ALA B 1 181 ? -5.688 15.82 8.703 1 88.69 181 ALA B N 1
ATOM 2910 C CA . ALA B 1 181 ? -6.48 14.773 8.062 1 88.69 181 ALA B CA 1
ATOM 2911 C C . ALA B 1 181 ? -7.961 14.93 8.406 1 88.69 181 ALA B C 1
ATOM 2913 O O . ALA B 1 181 ? -8.828 14.625 7.574 1 88.69 181 ALA B O 1
ATOM 2914 N N . ARG B 1 182 ? -8.211 15.336 9.539 1 87.31 182 ARG B N 1
ATOM 2915 C CA . ARG B 1 182 ? -9.586 15.523 9.977 1 87.31 182 ARG B CA 1
ATOM 2916 C C . ARG B 1 182 ? -10.25 16.672 9.211 1 87.31 182 ARG B C 1
ATOM 2918 O O . ARG B 1 182 ? -11.453 16.641 8.961 1 87.31 182 ARG B O 1
ATOM 2925 N N . SER B 1 183 ? -9.438 17.594 8.812 1 85.31 183 SER B N 1
ATOM 2926 C CA . SER B 1 183 ? -9.961 18.812 8.195 1 85.31 183 SER B CA 1
ATOM 2927 C C . SER B 1 183 ? -10.148 18.625 6.691 1 85.31 183 SER B C 1
ATOM 2929 O O . SER B 1 183 ? -10.742 19.484 6.031 1 85.31 183 SER B O 1
ATOM 2931 N N . MET B 1 184 ? -9.656 17.656 6.191 1 84.81 184 MET B N 1
ATOM 2932 C CA . MET B 1 184 ? -9.742 17.406 4.754 1 84.81 184 MET B CA 1
ATOM 2933 C C . MET B 1 184 ? -10.883 16.438 4.438 1 84.81 184 MET B C 1
ATOM 2935 O O . MET B 1 184 ? -11.242 16.25 3.273 1 84.81 184 MET B O 1
#